Protein AF-A0A1I7S644-F1 (afdb_monomer_lite)

Radius of gyration: 24.99 Å; chains: 1; bounding box: 52×70×68 Å

Structure (mmCIF, N/CA/C/O backbone):
data_AF-A0A1I7S644-F1
#
_entry.id   AF-A0A1I7S644-F1
#
loop_
_atom_site.group_PDB
_atom_site.id
_atom_site.type_symbol
_atom_site.label_atom_id
_atom_site.label_alt_id
_atom_site.label_comp_id
_atom_site.label_asym_id
_atom_site.label_entity_id
_atom_site.label_seq_id
_atom_site.pdbx_PDB_ins_code
_atom_site.Cartn_x
_atom_site.Cartn_y
_atom_site.Cartn_z
_atom_site.occupancy
_atom_site.B_iso_or_equiv
_atom_site.auth_seq_id
_atom_site.auth_comp_id
_atom_site.auth_asym_id
_atom_site.auth_atom_id
_atom_site.pdbx_PDB_model_num
ATOM 1 N N . MET A 1 1 ? -1.290 -6.636 -6.165 1.00 62.09 1 MET A N 1
ATOM 2 C CA . MET A 1 1 ? -1.291 -7.264 -4.823 1.00 62.09 1 MET A CA 1
ATOM 3 C C . MET A 1 1 ? -1.245 -6.234 -3.697 1.00 62.09 1 MET A C 1
ATOM 5 O O . MET A 1 1 ? -2.191 -6.203 -2.926 1.00 62.09 1 MET A O 1
ATOM 9 N N . TYR A 1 2 ? -0.214 -5.380 -3.622 1.00 69.00 2 TYR A N 1
ATOM 10 C CA . TYR A 1 2 ? -0.096 -4.308 -2.614 1.00 69.00 2 TYR A CA 1
ATOM 11 C C . TYR A 1 2 ? -1.399 -3.506 -2.420 1.00 69.00 2 TYR A C 1
ATOM 13 O O . TYR A 1 2 ? -1.909 -3.393 -1.312 1.00 69.00 2 TYR A O 1
ATOM 21 N N . VAL A 1 3 ? -2.005 -3.088 -3.531 1.00 71.12 3 VAL A N 1
ATOM 22 C CA . VAL A 1 3 ? -3.305 -2.401 -3.598 1.00 71.12 3 VAL A CA 1
ATOM 23 C C . VAL A 1 3 ? -4.410 -3.094 -2.802 1.00 71.12 3 VAL A C 1
ATOM 25 O O . VAL A 1 3 ? -5.080 -2.464 -1.991 1.00 71.12 3 VAL A O 1
ATOM 28 N N . LEU A 1 4 ? -4.626 -4.389 -3.049 1.00 73.06 4 LEU A N 1
ATOM 29 C CA . LEU A 1 4 ? -5.717 -5.145 -2.430 1.00 73.06 4 LEU A CA 1
ATOM 30 C C . LEU A 1 4 ? -5.492 -5.284 -0.926 1.00 73.06 4 LEU A C 1
ATOM 32 O O . LEU A 1 4 ? -6.437 -5.156 -0.152 1.00 73.06 4 LEU A O 1
ATOM 36 N N . LEU A 1 5 ? -4.238 -5.491 -0.516 1.00 75.81 5 LEU A N 1
ATOM 37 C CA . LEU A 1 5 ? -3.866 -5.558 0.894 1.00 75.81 5 LEU A CA 1
ATOM 38 C C . LEU A 1 5 ? -4.083 -4.215 1.594 1.00 75.81 5 LEU A C 1
ATOM 40 O O . LEU A 1 5 ? -4.632 -4.195 2.694 1.00 75.81 5 LEU A O 1
ATOM 44 N N . MET A 1 6 ? -3.720 -3.102 0.952 1.00 74.81 6 MET A N 1
ATOM 45 C CA . MET A 1 6 ? -3.942 -1.766 1.506 1.00 74.81 6 MET A CA 1
ATOM 46 C C . MET A 1 6 ? -5.426 -1.425 1.602 1.00 74.81 6 MET A C 1
ATOM 48 O O . MET A 1 6 ? -5.872 -0.999 2.663 1.00 74.81 6 MET A O 1
ATOM 52 N N . LEU A 1 7 ? -6.223 -1.708 0.568 1.00 80.88 7 LEU A N 1
ATOM 53 C CA . LEU A 1 7 ? -7.680 -1.536 0.618 1.00 80.88 7 LEU A CA 1
ATOM 54 C C . LEU A 1 7 ? -8.311 -2.353 1.747 1.00 80.88 7 LEU A C 1
ATOM 56 O O . LEU A 1 7 ? -9.059 -1.807 2.558 1.00 80.88 7 LEU A O 1
ATOM 60 N N . CYS A 1 8 ? -7.974 -3.642 1.847 1.00 83.31 8 CYS A N 1
ATOM 61 C CA . CYS A 1 8 ? -8.468 -4.493 2.927 1.00 83.31 8 CYS A CA 1
ATOM 62 C C . CYS A 1 8 ? -8.045 -3.952 4.297 1.00 83.31 8 CYS A C 1
ATOM 64 O O . CYS A 1 8 ? -8.838 -3.953 5.232 1.00 83.31 8 CYS A O 1
ATOM 66 N N . ARG A 1 9 ? -6.821 -3.438 4.427 1.00 79.44 9 ARG A N 1
ATOM 67 C CA . ARG A 1 9 ? -6.3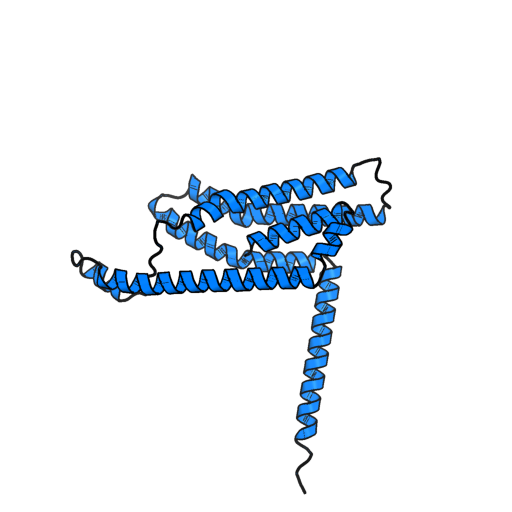21 -2.855 5.674 1.00 79.44 9 ARG A CA 1
ATOM 68 C C . ARG A 1 9 ? -7.061 -1.570 6.052 1.00 79.44 9 ARG A C 1
ATOM 70 O O . ARG A 1 9 ? -7.470 -1.444 7.206 1.00 79.44 9 ARG A O 1
ATOM 77 N N . PHE A 1 10 ? -7.264 -0.646 5.111 1.00 81.44 10 PHE A N 1
ATOM 78 C CA . PHE A 1 10 ? -8.026 0.587 5.335 1.00 81.44 10 PHE A CA 1
ATOM 79 C C . PHE A 1 10 ? -9.468 0.274 5.748 1.00 81.44 10 PHE A C 1
ATOM 81 O O . PHE A 1 10 ? -9.935 0.783 6.768 1.00 81.44 10 PHE A O 1
ATOM 88 N N . LEU A 1 11 ? -10.134 -0.636 5.029 1.00 85.44 11 LEU A N 1
ATOM 89 C CA . LEU A 1 11 ? -11.498 -1.077 5.335 1.00 85.44 11 LEU A CA 1
ATOM 90 C C . LEU A 1 11 ? -11.591 -1.777 6.691 1.00 85.44 11 LEU A C 1
ATOM 92 O O . LEU A 1 11 ? -12.468 -1.457 7.491 1.00 85.44 11 LEU A O 1
ATOM 96 N N . PHE A 1 12 ? -10.662 -2.685 6.986 1.00 83.56 12 PHE A N 1
ATOM 97 C CA . PHE A 1 12 ? -10.619 -3.388 8.263 1.00 83.56 12 PHE A CA 1
ATOM 98 C C . PHE A 1 12 ? -10.504 -2.412 9.435 1.00 83.56 12 PHE A C 1
ATOM 100 O O . PHE A 1 12 ? -11.265 -2.487 10.401 1.00 83.56 12 PHE A O 1
ATOM 107 N N . ARG A 1 13 ? -9.588 -1.446 9.329 1.00 76.75 13 ARG A N 1
ATOM 108 C CA . ARG A 1 13 ? -9.403 -0.418 10.356 1.00 76.75 13 ARG A CA 1
ATOM 109 C C . ARG A 1 13 ? -10.577 0.533 10.457 1.00 76.75 13 ARG A C 1
ATOM 111 O O . ARG A 1 13 ? -10.904 0.950 11.562 1.00 76.75 13 ARG A O 1
ATOM 118 N N . TYR A 1 14 ? -11.219 0.855 9.341 1.00 83.25 14 TYR A N 1
ATOM 119 C CA . TYR A 1 14 ? -12.459 1.613 9.343 1.00 83.25 14 TYR A CA 1
ATOM 120 C C . TYR A 1 14 ? -13.563 0.878 10.110 1.00 83.25 14 TYR A C 1
ATOM 122 O O . TYR A 1 14 ? -14.183 1.456 11.004 1.00 83.25 14 TYR A O 1
ATOM 130 N N . PHE A 1 15 ? -13.778 -0.409 9.828 1.00 84.25 15 PHE A N 1
ATOM 131 C CA . PHE A 1 15 ? -14.777 -1.210 10.536 1.00 84.25 15 PHE A CA 1
ATOM 132 C C . PHE A 1 15 ? -14.452 -1.339 12.023 1.00 84.25 15 PHE A C 1
ATOM 134 O O . PHE A 1 15 ? -15.342 -1.182 12.860 1.00 84.25 15 PHE A O 1
ATOM 141 N N . GLN A 1 16 ? -13.175 -1.533 12.358 1.00 79.62 16 GLN A N 1
ATOM 142 C CA . GLN A 1 16 ? -12.713 -1.557 13.740 1.00 79.62 16 GLN A CA 1
ATOM 143 C C . GLN A 1 16 ? -12.903 -0.198 14.435 1.00 79.62 16 GLN A C 1
ATOM 145 O O . GLN A 1 16 ? -13.345 -0.160 15.578 1.00 79.62 16 GLN A O 1
ATOM 150 N N . GLY A 1 17 ? -12.594 0.909 13.755 1.00 74.69 17 GLY A N 1
ATOM 151 C CA . GLY A 1 17 ? -12.671 2.278 14.274 1.00 74.69 17 GLY A CA 1
ATOM 152 C C . GLY A 1 17 ? -14.092 2.825 14.426 1.00 74.69 17 GLY A C 1
ATOM 153 O O . GLY A 1 17 ? -14.318 3.713 15.240 1.00 74.69 17 GLY A O 1
ATOM 154 N N . THR A 1 18 ? -15.052 2.274 13.680 1.00 77.50 18 THR A N 1
ATOM 155 C CA . THR A 1 18 ? -16.474 2.669 13.709 1.00 77.50 18 THR A CA 1
ATOM 156 C C . THR A 1 18 ? -17.375 1.664 14.426 1.00 77.50 18 THR A C 1
ATOM 158 O O . THR A 1 18 ? -18.592 1.704 14.265 1.00 77.50 18 THR A O 1
ATOM 161 N N . ALA A 1 19 ? -16.789 0.748 15.208 1.00 75.62 19 ALA A N 1
ATOM 162 C CA . ALA A 1 19 ? -17.501 -0.297 15.950 1.00 75.62 19 ALA A CA 1
ATOM 163 C C . ALA A 1 19 ? -18.442 -1.167 15.083 1.00 75.62 19 ALA A C 1
ATOM 165 O O . ALA A 1 19 ? -19.435 -1.710 15.566 1.00 75.62 19 ALA A O 1
ATOM 166 N N . LYS A 1 20 ? -18.135 -1.339 13.791 1.00 81.94 20 LYS A N 1
ATOM 167 C CA . LYS A 1 20 ? -18.904 -2.207 12.890 1.00 81.94 20 LYS A CA 1
ATOM 168 C C . LYS A 1 20 ? -18.458 -3.659 13.065 1.00 81.94 20 LYS A C 1
ATOM 170 O O . LYS A 1 20 ? -17.653 -4.178 12.293 1.00 81.94 20 LYS A O 1
ATOM 175 N N . GLU A 1 21 ? -19.000 -4.323 14.082 1.00 80.50 21 GLU A N 1
ATOM 176 C CA . GLU A 1 21 ? -18.562 -5.663 14.499 1.00 80.50 21 GLU A CA 1
ATOM 177 C C . GLU A 1 21 ? -18.753 -6.743 13.428 1.00 80.50 21 GLU A C 1
ATOM 179 O O . GLU A 1 21 ? -17.843 -7.532 13.186 1.00 80.50 21 GLU A O 1
ATOM 184 N N . ARG A 1 22 ? -19.909 -6.772 12.747 1.00 84.75 22 ARG A N 1
ATOM 185 C CA . ARG A 1 22 ? -20.204 -7.778 11.708 1.00 84.75 22 ARG A CA 1
ATOM 186 C C . ARG A 1 22 ? -19.153 -7.800 10.584 1.00 84.75 22 ARG A C 1
ATOM 188 O O . ARG A 1 22 ? -18.557 -8.856 10.377 1.00 84.75 22 ARG A O 1
ATOM 195 N N . PRO A 1 23 ? -18.873 -6.688 9.875 1.00 84.38 23 PRO A N 1
ATOM 196 C CA . PRO A 1 23 ? -17.865 -6.693 8.816 1.00 84.38 23 PRO A CA 1
ATOM 197 C C . PRO A 1 23 ? -16.438 -6.875 9.352 1.00 84.38 23 PRO A C 1
ATOM 199 O 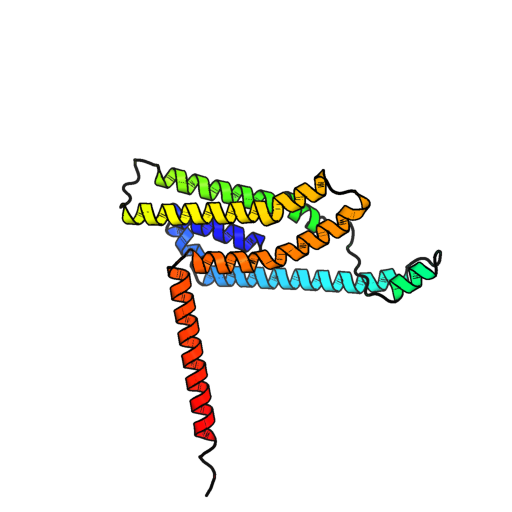O . PRO A 1 23 ? -15.645 -7.564 8.714 1.00 84.38 23 PRO A O 1
ATOM 202 N N . ALA A 1 24 ? -16.115 -6.355 10.542 1.00 83.44 24 ALA A N 1
ATOM 203 C CA . ALA A 1 24 ? -14.812 -6.599 11.166 1.00 83.44 24 ALA A CA 1
ATOM 204 C C . ALA A 1 24 ? -14.589 -8.094 11.472 1.00 83.44 24 ALA A C 1
ATOM 206 O O . ALA A 1 24 ? -13.491 -8.615 11.262 1.00 83.44 24 ALA A O 1
ATOM 207 N N . LYS A 1 25 ? -15.635 -8.804 11.915 1.00 85.31 25 LYS A N 1
ATOM 208 C CA . LYS A 1 25 ? -15.590 -10.246 12.185 1.00 85.31 25 LYS A CA 1
ATOM 209 C C . LYS A 1 25 ? -15.415 -11.054 10.902 1.00 85.31 25 LYS A C 1
ATOM 211 O O . LYS A 1 25 ? -14.596 -11.962 10.886 1.00 85.31 25 LYS A O 1
ATOM 216 N N . ILE A 1 26 ? -16.114 -10.681 9.826 1.00 87.50 26 ILE A N 1
ATOM 217 C CA . ILE A 1 26 ? -15.966 -11.318 8.506 1.00 87.50 26 ILE A CA 1
ATOM 218 C C . ILE A 1 26 ? -14.525 -11.185 8.003 1.00 87.50 26 ILE A C 1
ATOM 220 O O . ILE A 1 26 ? -13.923 -12.174 7.603 1.00 87.50 26 ILE A O 1
ATOM 224 N N . MET A 1 27 ? -13.944 -9.985 8.073 1.00 85.56 27 MET A N 1
ATOM 225 C CA . MET A 1 27 ? -12.561 -9.757 7.635 1.00 85.56 27 MET A CA 1
ATOM 226 C C . MET A 1 27 ? -11.507 -10.390 8.556 1.00 85.56 27 MET A C 1
ATOM 228 O O . MET A 1 27 ? -10.360 -10.544 8.150 1.00 85.56 27 MET A O 1
ATOM 232 N N . SER A 1 28 ? -11.881 -10.754 9.785 1.00 83.38 28 SER A N 1
ATOM 233 C CA . SER A 1 28 ? -11.020 -11.492 10.721 1.00 83.38 28 SER A CA 1
ATOM 234 C C . SER A 1 28 ? -11.163 -13.013 10.597 1.00 83.38 28 SER A C 1
ATOM 236 O O . SER A 1 28 ? -10.452 -13.745 11.282 1.00 83.38 28 SER A O 1
ATOM 238 N N . ASP A 1 29 ? -12.094 -13.508 9.777 1.00 89.44 29 ASP A N 1
ATOM 239 C CA . ASP A 1 29 ? -12.373 -14.937 9.654 1.00 89.44 29 ASP A CA 1
ATOM 240 C C . ASP A 1 29 ? -11.261 -15.652 8.870 1.00 89.44 29 ASP A C 1
ATOM 242 O O . ASP A 1 29 ? -10.757 -15.153 7.860 1.00 89.44 29 ASP A O 1
ATOM 246 N N . LYS A 1 30 ? -10.911 -16.874 9.287 1.00 85.06 30 LYS A N 1
ATOM 247 C CA . LYS A 1 30 ? -9.946 -17.731 8.583 1.00 85.06 30 LYS A CA 1
ATOM 248 C C . LYS A 1 30 ? -10.316 -17.905 7.104 1.00 85.06 30 LYS A C 1
ATOM 250 O O . LYS A 1 30 ? -9.429 -17.901 6.254 1.00 85.06 30 LYS A O 1
ATOM 255 N N . LYS A 1 31 ? -11.610 -18.009 6.778 1.00 89.19 31 LYS A N 1
ATOM 256 C CA . LYS A 1 31 ? -12.110 -18.125 5.396 1.00 89.19 31 LYS A CA 1
ATOM 257 C C . LYS A 1 31 ? -11.762 -16.899 4.553 1.00 89.19 31 LYS A C 1
ATOM 259 O O . LYS A 1 31 ? -11.423 -17.049 3.383 1.00 89.19 31 LYS A O 1
ATOM 264 N N . PHE A 1 32 ? -11.799 -15.705 5.144 1.00 87.06 32 PHE A N 1
ATOM 265 C CA . PHE A 1 32 ? -11.416 -14.473 4.458 1.00 87.06 32 PHE A CA 1
ATOM 266 C C . PHE A 1 32 ? -9.919 -14.462 4.128 1.00 87.06 32 PHE A C 1
ATOM 268 O O . PHE A 1 32 ? -9.542 -14.136 3.004 1.00 87.06 32 PHE A O 1
ATOM 275 N N . PHE A 1 33 ? -9.068 -14.912 5.057 1.00 84.75 33 PHE A N 1
ATOM 276 C CA . PHE A 1 33 ? -7.632 -15.061 4.797 1.00 84.75 33 PHE A CA 1
ATOM 277 C C . PHE A 1 33 ? -7.329 -16.107 3.719 1.00 84.75 33 PHE A C 1
ATOM 279 O O . PHE A 1 33 ? -6.470 -15.870 2.873 1.00 84.75 33 PHE A O 1
ATOM 286 N N . VAL A 1 34 ? -8.057 -17.230 3.699 1.00 86.75 34 VAL A N 1
ATOM 287 C CA . VAL A 1 34 ? -7.936 -18.235 2.628 1.00 86.75 34 VAL A CA 1
ATOM 288 C C . VAL A 1 34 ? -8.341 -17.641 1.277 1.00 86.75 34 VAL A C 1
ATOM 290 O O . VAL A 1 34 ? -7.610 -17.801 0.304 1.00 86.75 34 VAL A O 1
ATOM 293 N N . ALA A 1 35 ? -9.449 -16.898 1.210 1.00 86.50 35 ALA A N 1
ATOM 294 C CA . ALA A 1 35 ? -9.862 -16.220 -0.019 1.00 86.50 35 ALA A CA 1
ATOM 295 C C . ALA A 1 35 ? -8.801 -15.213 -0.503 1.00 86.50 35 ALA A C 1
ATOM 297 O O . ALA A 1 35 ? -8.445 -15.203 -1.681 1.00 86.50 35 ALA A O 1
ATOM 298 N N . LEU A 1 36 ? -8.229 -14.423 0.411 1.00 84.12 36 LEU A N 1
ATOM 299 C CA . LEU A 1 36 ? -7.106 -13.524 0.127 1.00 84.12 3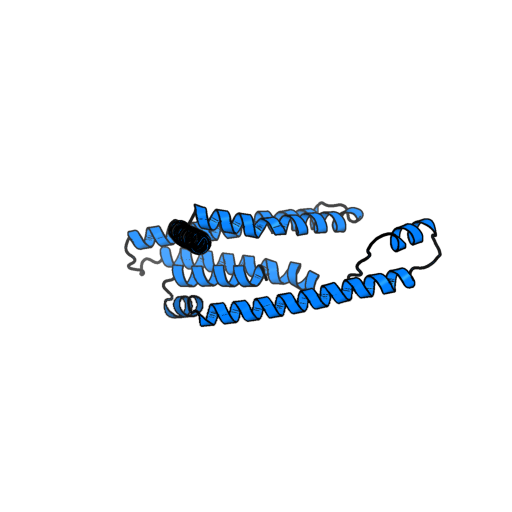6 LEU A CA 1
ATOM 300 C C . LEU A 1 36 ? -5.880 -14.272 -0.411 1.00 84.12 36 LEU A C 1
ATOM 302 O O . LEU A 1 36 ? -5.255 -13.805 -1.363 1.00 84.12 36 LEU A O 1
ATOM 306 N N . ALA A 1 37 ? -5.554 -15.432 0.162 1.00 83.94 37 ALA A N 1
ATOM 307 C CA . ALA A 1 37 ? -4.449 -16.270 -0.293 1.00 83.94 37 ALA A CA 1
ATOM 308 C C . ALA A 1 37 ? -4.695 -16.829 -1.704 1.00 83.94 37 ALA A C 1
ATOM 310 O O . ALA A 1 37 ? -3.793 -16.792 -2.538 1.00 83.94 37 ALA A O 1
ATOM 311 N N . VAL A 1 38 ? -5.917 -17.272 -2.014 1.00 87.00 38 VAL A N 1
ATOM 312 C CA . VAL A 1 38 ? -6.288 -17.736 -3.363 1.00 87.00 38 VAL A CA 1
ATOM 313 C C . VAL A 1 38 ? -6.171 -16.604 -4.384 1.00 87.00 38 VAL A C 1
ATOM 315 O O . VAL A 1 38 ? -5.586 -16.794 -5.454 1.00 87.00 38 VAL A O 1
ATOM 318 N N . VAL A 1 39 ? -6.659 -15.405 -4.051 1.00 85.31 39 VAL A N 1
ATOM 319 C CA . VAL A 1 39 ? -6.506 -14.215 -4.905 1.00 85.31 39 VAL A CA 1
ATOM 320 C C . VAL A 1 39 ? -5.028 -13.876 -5.103 1.00 85.31 39 VAL A C 1
ATOM 322 O O . VAL A 1 39 ? -4.615 -13.559 -6.221 1.00 85.31 39 VAL A O 1
ATOM 325 N N . PHE A 1 40 ? -4.216 -13.975 -4.048 1.00 81.56 40 PHE A N 1
ATOM 326 C CA . PHE A 1 40 ? -2.773 -13.765 -4.127 1.00 81.56 40 PHE A CA 1
ATOM 327 C C . PHE A 1 40 ? -2.104 -14.757 -5.083 1.00 81.56 40 PHE A C 1
ATOM 329 O O . PHE A 1 40 ? -1.430 -14.316 -6.012 1.00 81.56 40 PHE A O 1
ATOM 336 N N . ILE A 1 41 ? -2.338 -16.061 -4.910 1.00 85.81 41 ILE A N 1
ATOM 337 C CA . ILE A 1 41 ? -1.762 -17.111 -5.762 1.00 85.81 41 ILE A CA 1
ATOM 338 C C . ILE A 1 41 ? -2.200 -16.920 -7.216 1.00 85.81 41 ILE A C 1
ATOM 340 O O . ILE A 1 41 ? -1.364 -16.953 -8.113 1.00 85.81 41 ILE A O 1
ATOM 344 N N . SER A 1 42 ? -3.481 -16.631 -7.453 1.00 84.12 42 SER A N 1
ATOM 345 C CA . SER A 1 42 ? -4.014 -16.395 -8.803 1.00 84.12 42 SER A CA 1
ATOM 346 C C . SER A 1 42 ? -3.356 -15.183 -9.467 1.00 84.12 42 SER A C 1
ATOM 348 O O . SER A 1 42 ? -2.948 -15.234 -10.625 1.00 84.12 42 SER A O 1
ATOM 350 N N . THR A 1 43 ? -3.188 -14.093 -8.712 1.00 78.75 43 THR A N 1
ATOM 351 C CA . THR A 1 43 ? -2.514 -12.883 -9.200 1.00 78.75 43 THR A CA 1
ATOM 352 C C . THR A 1 43 ? -1.032 -13.147 -9.464 1.00 78.75 43 THR A C 1
ATOM 354 O O . THR A 1 43 ? -0.492 -12.661 -10.456 1.00 78.75 43 THR A O 1
ATOM 357 N N . ALA A 1 44 ? -0.359 -13.903 -8.595 1.00 77.38 44 ALA A N 1
ATOM 358 C CA . ALA A 1 44 ? 1.044 -14.269 -8.757 1.00 77.38 44 ALA A CA 1
ATOM 359 C C . ALA A 1 44 ? 1.245 -15.153 -9.995 1.00 77.38 44 ALA A C 1
ATOM 361 O O . ALA A 1 44 ? 2.114 -14.854 -10.808 1.00 77.38 44 ALA A O 1
ATOM 362 N N . ALA A 1 45 ? 0.392 -16.161 -10.192 1.00 82.12 45 ALA A N 1
ATOM 363 C CA . ALA A 1 45 ? 0.404 -17.022 -11.370 1.00 82.12 45 ALA A CA 1
ATOM 364 C C . ALA A 1 45 ? 0.166 -16.223 -12.661 1.00 82.12 45 ALA A C 1
ATOM 366 O O . ALA A 1 45 ? 0.911 -16.377 -13.625 1.00 82.12 45 ALA A O 1
ATOM 367 N N . PHE A 1 46 ? -0.807 -15.305 -12.663 1.00 81.19 46 PHE A N 1
ATOM 368 C CA . PHE A 1 46 ? -1.062 -14.429 -13.809 1.00 81.19 46 PHE A CA 1
ATOM 369 C C . PHE A 1 46 ? 0.139 -13.527 -14.133 1.00 81.19 46 PHE A C 1
ATOM 371 O O . PHE A 1 46 ? 0.522 -13.394 -15.294 1.00 81.19 46 PHE A O 1
ATOM 378 N N . ASN A 1 47 ? 0.775 -12.930 -13.117 1.00 73.31 47 ASN A N 1
ATOM 379 C CA . ASN A 1 47 ? 1.970 -12.106 -13.326 1.00 73.31 47 ASN A CA 1
ATOM 380 C C . ASN A 1 47 ? 3.170 -12.940 -13.786 1.00 73.31 47 ASN A C 1
ATOM 382 O O . ASN A 1 47 ? 3.894 -12.498 -14.671 1.00 73.31 47 ASN A O 1
ATOM 386 N N . ALA A 1 48 ? 3.362 -14.142 -13.239 1.00 78.06 48 ALA A N 1
ATOM 387 C CA . ALA A 1 48 ? 4.407 -15.060 -13.680 1.00 78.06 48 ALA A CA 1
ATOM 388 C C . ALA A 1 48 ? 4.208 -15.449 -15.150 1.00 78.06 48 ALA A C 1
ATOM 390 O O . ALA A 1 48 ? 5.145 -15.360 -15.936 1.00 78.06 48 ALA A O 1
ATOM 391 N N . TYR A 1 49 ? 2.977 -15.774 -15.551 1.00 81.06 49 TYR A N 1
ATOM 392 C CA . TYR A 1 49 ? 2.641 -16.056 -16.945 1.00 81.06 49 TYR A CA 1
ATOM 393 C C . TYR A 1 49 ? 2.959 -14.871 -17.871 1.00 81.06 49 TYR A C 1
ATOM 395 O O . TYR A 1 49 ? 3.608 -15.041 -18.901 1.00 81.06 49 TYR A O 1
ATOM 403 N N . ARG A 1 50 ? 2.569 -13.649 -17.483 1.00 72.12 50 ARG A N 1
ATOM 404 C CA . ARG A 1 50 ? 2.851 -12.425 -18.258 1.00 72.12 50 ARG A CA 1
ATOM 405 C C . ARG A 1 50 ? 4.349 -12.119 -18.332 1.00 72.12 50 ARG A C 1
ATOM 407 O O . ARG A 1 50 ? 4.837 -11.718 -19.383 1.00 72.12 50 ARG A O 1
ATOM 414 N N . TYR A 1 51 ? 5.083 -12.350 -17.246 1.00 69.75 51 TYR A N 1
ATOM 415 C CA . TYR A 1 51 ? 6.536 -12.199 -17.204 1.00 69.75 51 TYR A CA 1
ATOM 416 C C . TYR A 1 51 ? 7.230 -13.190 -18.142 1.00 69.75 51 TYR A C 1
ATOM 418 O O . TYR A 1 51 ? 8.084 -12.799 -18.934 1.00 69.75 51 TYR A O 1
ATOM 426 N N . VAL A 1 52 ? 6.804 -14.455 -18.113 1.00 77.19 52 VAL A N 1
ATOM 427 C CA . VAL A 1 52 ? 7.292 -15.499 -19.020 1.00 77.19 52 VAL A CA 1
ATOM 428 C C . VAL A 1 52 ? 7.003 -15.130 -20.479 1.00 77.19 52 VAL A C 1
ATOM 430 O O . VAL A 1 52 ? 7.910 -15.191 -21.306 1.00 77.19 52 VAL A O 1
ATOM 433 N N . GLN A 1 53 ? 5.792 -14.660 -20.799 1.00 71.94 53 GLN A N 1
ATOM 434 C CA . GLN A 1 53 ? 5.471 -14.169 -22.145 1.00 71.94 53 GLN A CA 1
ATOM 435 C C . GLN A 1 53 ? 6.351 -12.987 -22.578 1.00 71.94 53 GLN A C 1
ATOM 437 O O . GLN A 1 53 ? 6.783 -12.949 -23.725 1.00 71.94 53 GLN A O 1
ATOM 442 N N . SER A 1 54 ? 6.650 -12.042 -21.681 1.00 67.06 54 SER A N 1
ATOM 443 C CA . SER A 1 54 ? 7.520 -10.894 -21.988 1.00 67.06 54 SER A CA 1
ATOM 444 C C . SER A 1 54 ? 8.974 -11.310 -22.251 1.00 67.06 54 SER A C 1
ATOM 446 O O . SER A 1 54 ? 9.645 -10.717 -23.099 1.00 67.06 54 SER A O 1
ATOM 448 N N . PHE A 1 55 ? 9.448 -12.362 -21.576 1.00 70.12 55 PHE A N 1
ATOM 449 C CA . PHE A 1 55 ? 10.758 -12.968 -21.830 1.00 70.12 55 PHE A CA 1
ATOM 450 C C . PHE A 1 55 ? 10.824 -13.679 -23.184 1.00 70.12 55 PHE A C 1
ATOM 452 O O . PHE A 1 55 ? 11.778 -13.477 -23.933 1.00 70.12 55 PHE A O 1
ATOM 459 N N . TYR A 1 56 ? 9.812 -14.485 -23.519 1.00 72.38 56 TYR A N 1
ATOM 460 C CA . TYR A 1 56 ? 9.765 -15.163 -24.818 1.00 72.38 56 TYR A CA 1
ATOM 461 C C . TYR A 1 56 ? 9.587 -14.170 -25.974 1.00 72.38 56 TYR A C 1
ATOM 463 O O . TYR A 1 56 ? 10.342 -14.231 -26.940 1.00 72.38 56 TYR A O 1
ATOM 471 N N . GLY A 1 57 ? 8.712 -13.170 -25.824 1.00 67.56 57 GLY A N 1
ATOM 472 C CA . GLY A 1 57 ? 8.569 -12.088 -26.805 1.00 67.56 57 GLY A CA 1
ATOM 473 C C . GLY A 1 57 ? 9.834 -11.232 -26.962 1.00 67.56 57 GLY A C 1
ATOM 474 O O . GLY A 1 57 ? 10.082 -10.680 -28.030 1.00 67.56 57 GLY A O 1
ATOM 475 N N . GLY A 1 58 ? 10.672 -11.163 -25.924 1.00 67.38 58 GLY A N 1
ATOM 476 C CA . GLY A 1 58 ? 11.995 -10.547 -25.970 1.00 67.38 58 GLY A CA 1
ATOM 477 C C . GLY A 1 58 ? 12.970 -11.242 -26.916 1.00 67.38 58 GLY A C 1
ATOM 478 O O . GLY A 1 58 ? 13.627 -10.572 -27.712 1.00 67.38 58 GLY A O 1
ATOM 479 N N . LYS A 1 59 ? 13.014 -12.579 -26.882 1.00 71.31 59 LYS A N 1
ATOM 480 C CA . LYS A 1 59 ? 13.812 -13.377 -27.827 1.00 71.31 59 LYS A CA 1
ATOM 481 C C . LYS A 1 59 ? 13.315 -13.227 -29.261 1.00 71.31 59 LYS A C 1
ATOM 483 O O . LYS A 1 59 ? 14.125 -13.044 -30.165 1.00 71.31 59 LYS A O 1
ATOM 488 N N . ASP A 1 60 ? 12.002 -13.249 -29.462 1.00 73.94 60 ASP A N 1
ATOM 489 C CA . ASP A 1 60 ? 11.422 -13.082 -30.798 1.00 73.94 60 ASP A CA 1
ATOM 490 C C . ASP A 1 60 ? 11.743 -11.697 -31.382 1.00 73.94 60 ASP A C 1
ATOM 492 O O . ASP A 1 60 ? 12.084 -11.575 -32.557 1.00 73.94 60 ASP A O 1
ATOM 496 N N . TYR A 1 61 ? 11.734 -10.655 -30.547 1.00 72.25 61 TYR A N 1
ATOM 497 C CA . TYR A 1 61 ? 12.135 -9.305 -30.945 1.00 72.25 61 TYR A CA 1
ATOM 498 C C . TYR A 1 61 ? 13.628 -9.184 -31.258 1.00 72.25 61 TYR A C 1
ATOM 500 O O . TYR A 1 61 ? 13.993 -8.494 -32.207 1.00 72.25 61 TYR A O 1
ATOM 508 N N . GLN A 1 62 ? 14.499 -9.861 -30.504 1.00 75.81 62 GLN A N 1
ATOM 509 C CA . GLN A 1 62 ? 15.932 -9.906 -30.817 1.00 75.81 62 GLN A CA 1
ATOM 510 C C . GLN A 1 62 ? 16.184 -10.521 -32.194 1.00 75.81 62 GLN A C 1
ATOM 512 O O . GLN A 1 62 ? 16.966 -9.978 -32.970 1.00 75.81 62 GLN A O 1
ATOM 517 N N . LEU A 1 63 ? 15.485 -11.612 -32.519 1.00 76.56 63 LEU A N 1
ATOM 518 C CA . LEU A 1 63 ? 15.607 -12.299 -33.807 1.00 76.56 63 LEU A CA 1
ATOM 519 C C . LEU A 1 63 ? 15.090 -11.461 -34.985 1.00 76.56 63 LEU A C 1
ATOM 521 O O . LEU A 1 63 ? 15.604 -11.592 -36.092 1.00 76.56 63 LEU A O 1
ATOM 525 N N . GLN A 1 64 ? 14.099 -10.598 -34.751 1.00 77.56 64 GLN A N 1
ATOM 526 C CA . GLN A 1 64 ? 13.479 -9.745 -35.772 1.00 77.56 64 GLN A CA 1
ATOM 527 C C . GLN A 1 64 ? 14.074 -8.326 -35.836 1.00 77.56 64 GLN A C 1
ATOM 529 O O . GLN A 1 64 ? 13.603 -7.500 -36.620 1.00 77.56 64 GLN A O 1
ATOM 534 N N . PHE A 1 65 ? 15.083 -8.009 -35.014 1.00 75.06 65 PHE A N 1
ATOM 535 C CA . PHE A 1 65 ? 15.636 -6.658 -34.941 1.00 75.06 65 PHE A CA 1
ATOM 536 C C . PHE A 1 65 ? 16.378 -6.287 -36.243 1.00 75.06 65 PHE A C 1
ATOM 538 O O . PHE A 1 65 ? 17.233 -7.056 -36.683 1.00 75.06 65 PHE A O 1
ATOM 545 N N . PRO A 1 66 ? 16.087 -5.125 -36.861 1.00 71.38 66 PRO A N 1
ATOM 546 C CA . PRO A 1 66 ? 16.611 -4.769 -38.180 1.00 71.38 66 PRO A CA 1
ATOM 547 C C . PRO A 1 66 ? 18.126 -4.510 -38.194 1.00 71.38 66 PRO A C 1
ATOM 549 O O . PRO A 1 66 ? 18.682 -3.887 -37.289 1.00 71.38 66 PRO A O 1
ATOM 552 N N . ASP A 1 67 ? 18.774 -4.897 -39.296 1.00 76.00 67 ASP A N 1
ATOM 553 C CA . ASP A 1 67 ? 20.242 -4.895 -39.464 1.00 76.00 67 ASP A CA 1
ATOM 554 C C . ASP A 1 67 ? 20.841 -3.525 -39.800 1.00 76.00 67 ASP A C 1
ATOM 556 O O . ASP A 1 67 ? 22.038 -3.397 -40.042 1.00 76.00 67 ASP A O 1
ATOM 560 N N . ASN A 1 68 ? 20.026 -2.471 -39.768 1.00 79.44 68 ASN A N 1
ATOM 561 C CA . ASN A 1 68 ? 20.428 -1.127 -40.183 1.00 79.44 68 ASN A CA 1
ATOM 562 C C . ASN A 1 68 ? 21.523 -0.505 -39.296 1.00 79.44 68 ASN A C 1
ATOM 564 O O . ASN A 1 68 ? 22.149 0.472 -39.700 1.00 79.44 68 ASN A O 1
ATOM 568 N N . ASN A 1 69 ? 21.748 -1.028 -38.086 1.00 75.75 69 ASN A N 1
ATOM 569 C CA . ASN A 1 69 ? 22.821 -0.587 -37.199 1.00 75.75 69 ASN A CA 1
ATOM 570 C C . ASN A 1 69 ? 23.436 -1.787 -36.461 1.00 75.75 69 ASN A C 1
ATOM 572 O O . ASN A 1 69 ? 22.899 -2.260 -35.456 1.00 75.75 69 ASN A O 1
ATOM 576 N N . THR A 1 70 ? 24.574 -2.267 -36.963 1.00 77.88 70 THR A N 1
ATOM 577 C CA . THR A 1 70 ? 25.281 -3.460 -36.473 1.00 77.88 70 THR A CA 1
ATOM 578 C C . THR A 1 70 ? 25.702 -3.353 -35.010 1.00 77.88 70 THR A C 1
ATOM 580 O O . THR A 1 70 ? 25.487 -4.300 -34.258 1.00 77.88 70 THR A O 1
ATOM 583 N N . ALA A 1 71 ? 26.195 -2.193 -34.567 1.00 75.50 71 ALA A N 1
ATOM 584 C CA . ALA A 1 71 ? 26.597 -1.983 -33.173 1.00 75.50 71 ALA A CA 1
ATOM 585 C C . ALA A 1 71 ? 25.403 -2.058 -32.203 1.00 75.50 71 ALA A C 1
ATOM 587 O O . ALA A 1 71 ? 25.503 -2.602 -31.103 1.00 75.50 71 ALA A O 1
ATOM 588 N N . LEU A 1 72 ? 24.243 -1.541 -32.619 1.00 70.06 72 LEU A N 1
ATOM 589 C CA . LEU A 1 72 ? 23.019 -1.605 -31.819 1.00 70.06 72 LEU A CA 1
ATOM 590 C C . LEU A 1 72 ? 22.438 -3.027 -31.784 1.00 70.06 72 LEU A C 1
ATOM 592 O O . LEU A 1 72 ? 21.948 -3.462 -30.743 1.00 70.06 72 LEU A O 1
ATOM 596 N N . LYS A 1 73 ? 22.529 -3.763 -32.897 1.00 74.44 73 LYS A N 1
ATOM 597 C CA . LYS A 1 73 ? 22.103 -5.164 -32.978 1.00 74.44 73 LYS A CA 1
ATOM 598 C C . LYS A 1 73 ? 22.951 -6.064 -32.078 1.00 74.44 73 LYS A C 1
ATOM 600 O O . LYS A 1 73 ? 22.386 -6.849 -31.324 1.00 74.44 73 LYS A O 1
ATOM 605 N N . GLU A 1 74 ? 24.276 -5.915 -32.088 1.00 79.75 74 GLU A N 1
ATOM 606 C CA . GLU A 1 74 ? 25.177 -6.645 -31.180 1.00 79.75 74 GLU A CA 1
ATOM 607 C C . GLU A 1 74 ? 24.869 -6.358 -29.707 1.00 79.75 74 GLU A C 1
ATOM 609 O O . GLU A 1 74 ? 24.803 -7.273 -28.881 1.00 79.75 74 GLU A O 1
ATOM 614 N N . PHE A 1 75 ? 24.607 -5.093 -29.371 1.00 75.12 75 PHE A N 1
ATOM 615 C CA . PHE A 1 75 ? 24.214 -4.707 -28.019 1.00 75.12 75 PHE A CA 1
ATOM 616 C C . PHE A 1 75 ? 22.891 -5.366 -27.586 1.00 75.12 75 PHE A C 1
ATOM 618 O O . PHE A 1 75 ? 22.789 -5.899 -26.483 1.00 75.12 75 PHE A O 1
ATOM 625 N N . ILE A 1 76 ? 21.885 -5.377 -28.462 1.00 72.88 76 ILE A N 1
ATOM 626 C CA . ILE A 1 76 ? 20.559 -5.950 -28.187 1.00 72.88 76 ILE A CA 1
ATOM 627 C C . ILE A 1 76 ? 20.593 -7.484 -28.136 1.00 72.88 76 ILE A C 1
ATOM 629 O O . ILE A 1 76 ? 19.914 -8.071 -27.295 1.00 72.88 76 ILE A O 1
ATOM 633 N N . MET A 1 77 ? 21.392 -8.131 -28.989 1.00 75.56 77 MET A N 1
ATOM 634 C CA . MET A 1 77 ? 21.583 -9.590 -29.015 1.00 75.56 77 MET A CA 1
ATOM 635 C C . MET A 1 77 ? 22.366 -10.105 -27.798 1.00 75.56 77 MET A C 1
ATOM 637 O O . MET A 1 77 ? 22.115 -11.213 -27.332 1.00 75.56 77 MET A O 1
ATOM 641 N N . SER A 1 78 ? 23.301 -9.312 -27.263 1.00 78.31 78 SER A N 1
ATOM 642 C CA . SER A 1 78 ? 24.130 -9.691 -26.104 1.00 78.31 78 SER A CA 1
ATOM 643 C C . SER A 1 78 ? 23.443 -9.508 -24.745 1.00 78.31 78 SER A C 1
ATOM 645 O O . SER A 1 78 ? 23.915 -10.048 -23.745 1.00 78.31 78 SER A O 1
ATOM 647 N N . HIS A 1 79 ? 22.329 -8.775 -24.682 1.00 75.19 79 HIS A N 1
ATOM 648 C CA . HIS A 1 79 ? 21.609 -8.489 -23.438 1.00 75.19 79 HIS A CA 1
ATOM 649 C C . HIS A 1 79 ? 20.276 -9.226 -23.380 1.00 75.19 79 HIS A C 1
ATOM 651 O O . HIS A 1 79 ? 19.662 -9.498 -24.396 1.00 75.19 79 HIS A O 1
ATOM 657 N N . THR A 1 80 ? 19.771 -9.532 -22.186 1.00 69.94 80 THR A N 1
ATOM 658 C CA . THR A 1 80 ? 18.408 -10.065 -22.049 1.00 69.94 80 THR A CA 1
ATOM 659 C C . THR A 1 80 ? 17.395 -8.946 -22.275 1.00 69.94 80 THR A C 1
ATOM 661 O O . THR A 1 80 ? 17.260 -8.046 -21.444 1.00 69.94 80 THR A O 1
ATOM 664 N N . VAL A 1 81 ? 16.684 -8.992 -23.399 1.00 63.25 81 VAL A N 1
ATOM 665 C CA . VAL A 1 81 ? 15.644 -8.014 -23.733 1.00 63.25 81 VAL A CA 1
ATOM 666 C C . VAL A 1 81 ? 14.299 -8.564 -23.284 1.00 63.25 81 VAL A C 1
ATOM 668 O O . VAL A 1 81 ? 13.980 -9.720 -23.531 1.00 63.25 81 VAL A O 1
ATOM 671 N N . SER A 1 82 ? 13.508 -7.734 -22.612 1.00 58.19 82 SER A N 1
ATOM 672 C CA . SER A 1 82 ? 12.101 -8.020 -22.327 1.00 58.19 82 SER A CA 1
ATOM 673 C C . SER A 1 82 ? 11.264 -7.036 -23.125 1.00 58.19 82 SER A C 1
ATOM 675 O O . SER A 1 82 ? 11.502 -5.827 -23.077 1.00 58.19 82 SER A O 1
ATOM 677 N N . VAL A 1 83 ? 10.315 -7.552 -23.902 1.00 59.19 83 VAL A N 1
ATOM 678 C CA . VAL A 1 83 ? 9.394 -6.703 -24.659 1.00 59.19 83 VAL A CA 1
ATOM 679 C C . VAL A 1 83 ? 8.152 -6.530 -23.809 1.00 59.19 83 VAL A C 1
ATOM 681 O O . VAL A 1 83 ? 7.418 -7.481 -23.531 1.00 59.19 83 VAL A O 1
ATOM 684 N N . LEU A 1 84 ? 7.943 -5.303 -23.349 1.00 56.38 84 LEU A N 1
ATOM 685 C CA . LEU A 1 84 ? 6.657 -4.869 -22.828 1.00 56.38 84 LEU A CA 1
ATOM 686 C C . LEU A 1 84 ? 5.824 -4.438 -24.028 1.00 56.38 84 LEU A C 1
ATOM 688 O O . LEU A 1 84 ? 6.154 -3.451 -24.688 1.00 56.38 84 LEU A O 1
ATOM 692 N N . ASN A 1 85 ? 4.757 -5.181 -24.326 1.00 54.28 85 ASN A N 1
ATOM 693 C CA . ASN A 1 85 ? 3.794 -4.732 -25.322 1.00 54.28 85 ASN A CA 1
ATOM 694 C C . ASN A 1 85 ? 3.230 -3.384 -24.857 1.00 54.28 85 ASN A C 1
ATOM 696 O O . ASN A 1 85 ? 2.647 -3.265 -23.781 1.00 54.28 85 ASN A O 1
ATOM 700 N N . SER A 1 86 ? 3.394 -2.356 -25.687 1.00 44.38 86 SER A N 1
ATOM 701 C CA . SER A 1 86 ? 2.930 -0.984 -25.442 1.00 44.38 86 SER A CA 1
ATOM 702 C C . SER A 1 86 ? 1.411 -0.873 -25.234 1.00 44.38 86 SER A C 1
ATOM 704 O O . SER A 1 86 ? 0.928 0.168 -24.796 1.00 44.38 86 SER A O 1
ATOM 706 N N . SER A 1 87 ? 0.659 -1.953 -25.480 1.00 45.72 87 SER A N 1
ATOM 707 C CA . SER A 1 87 ? -0.761 -2.103 -25.151 1.00 45.72 87 SER A CA 1
ATOM 708 C C . SER A 1 87 ? -1.029 -2.526 -23.700 1.00 45.72 87 SER A C 1
ATOM 710 O O . SER A 1 87 ? -2.142 -2.970 -23.398 1.00 45.72 87 SER A O 1
ATOM 712 N N . ASP A 1 88 ? -0.053 -2.433 -22.792 1.00 51.69 88 ASP A N 1
ATOM 713 C CA . ASP A 1 88 ? -0.248 -2.697 -21.364 1.00 51.69 88 ASP A CA 1
ATOM 714 C C . ASP A 1 88 ? -1.017 -1.548 -20.687 1.00 51.69 88 ASP A C 1
ATOM 716 O O . ASP A 1 88 ? -0.575 -0.868 -19.760 1.00 51.69 88 ASP A O 1
ATOM 720 N N . SER A 1 89 ? -2.265 -1.410 -21.128 1.00 45.97 89 SER A N 1
ATOM 721 C CA . SER A 1 89 ? -3.389 -0.757 -20.457 1.00 45.97 89 SER A CA 1
ATOM 722 C C . SER A 1 89 ? -3.461 -1.096 -18.964 1.00 45.97 89 SER A C 1
ATOM 724 O O . SER A 1 89 ? -3.926 -0.279 -18.179 1.00 45.97 89 SER A O 1
ATOM 726 N N . TYR A 1 90 ? -2.921 -2.243 -18.545 1.00 47.66 90 TYR A N 1
ATOM 727 C CA . TYR A 1 90 ? -2.759 -2.621 -17.145 1.00 47.66 90 TYR A CA 1
ATOM 728 C C . TYR A 1 90 ? -1.836 -1.675 -16.355 1.00 47.66 90 TYR A C 1
ATOM 730 O O . TYR A 1 90 ? -2.206 -1.263 -15.260 1.00 47.66 90 TYR A O 1
ATOM 738 N N . MET A 1 91 ? -0.671 -1.275 -16.885 1.00 53.16 91 MET A N 1
ATOM 739 C CA . MET A 1 91 ? 0.240 -0.358 -16.175 1.00 53.16 91 MET A CA 1
ATOM 740 C C . MET A 1 91 ? -0.335 1.059 -16.076 1.00 53.16 91 MET A C 1
ATOM 742 O O . MET A 1 91 ? -0.208 1.713 -15.036 1.00 53.16 91 MET A O 1
ATOM 746 N N . LEU A 1 92 ? -1.021 1.506 -17.131 1.00 52.78 92 LEU A N 1
ATOM 747 C CA . LEU A 1 92 ? -1.738 2.780 -17.162 1.00 52.78 92 LEU A CA 1
ATOM 748 C C . LEU A 1 92 ? -2.939 2.766 -16.200 1.00 52.78 92 LEU A C 1
ATOM 750 O O . LEU A 1 92 ? -3.027 3.618 -15.321 1.00 52.78 92 LEU A O 1
ATOM 754 N N . ALA A 1 93 ? -3.820 1.767 -16.265 1.00 53.47 93 ALA A N 1
ATOM 755 C CA . ALA A 1 93 ? -4.975 1.660 -15.368 1.00 53.47 93 ALA A CA 1
ATOM 756 C C . ALA A 1 93 ? -4.561 1.520 -13.892 1.00 53.47 93 ALA A C 1
ATOM 758 O O . ALA A 1 93 ? -5.176 2.113 -13.003 1.00 53.47 93 ALA A O 1
ATOM 759 N N . PHE A 1 94 ? -3.487 0.780 -13.615 1.00 56.78 94 PHE A N 1
ATOM 760 C CA . PHE A 1 94 ? -2.984 0.601 -12.256 1.00 56.78 94 PHE A CA 1
ATOM 761 C C . PHE A 1 94 ? -2.409 1.900 -11.670 1.00 56.78 94 PHE A C 1
ATOM 763 O O . PHE A 1 94 ? -2.685 2.232 -10.517 1.00 56.78 94 PHE A O 1
ATOM 770 N N . SER A 1 95 ? -1.661 2.665 -12.469 1.00 58.34 95 SER A N 1
ATOM 771 C CA . SER A 1 95 ? -1.034 3.914 -12.012 1.00 58.34 95 SER A CA 1
ATOM 772 C C . SER A 1 95 ? -2.031 5.075 -11.918 1.00 58.34 95 SER A C 1
ATOM 774 O O . SER A 1 95 ? -1.967 5.861 -10.977 1.00 58.34 95 SER A O 1
ATOM 776 N N . TYR A 1 96 ? -2.978 5.168 -12.859 1.00 59.97 96 TYR A N 1
ATOM 777 C CA . TYR A 1 96 ? -3.883 6.320 -12.975 1.00 59.97 96 TYR A CA 1
ATOM 778 C C . TYR A 1 96 ? -5.253 6.133 -12.319 1.00 59.97 96 TYR A C 1
ATOM 780 O O . TYR A 1 96 ? -5.926 7.122 -12.048 1.00 59.97 96 TYR A O 1
ATOM 788 N N . LEU A 1 97 ? -5.681 4.897 -12.058 1.00 65.25 97 LEU A N 1
ATOM 789 C CA . LEU A 1 97 ? -7.038 4.616 -11.579 1.00 65.25 97 LEU A CA 1
ATOM 790 C C . LEU A 1 97 ? -7.012 3.925 -10.218 1.00 65.25 97 LEU A C 1
ATOM 792 O O . LEU A 1 97 ? -7.660 4.364 -9.269 1.00 65.25 97 LEU A O 1
ATOM 796 N N . VAL A 1 98 ? -6.199 2.878 -10.098 1.00 69.12 98 VAL A N 1
ATOM 797 C CA . VAL A 1 98 ? -6.155 2.055 -8.888 1.00 69.12 98 VAL A CA 1
ATOM 798 C C . VAL A 1 98 ? -5.472 2.785 -7.731 1.00 69.12 98 VAL A C 1
ATOM 800 O O . VAL A 1 98 ? -6.006 2.796 -6.624 1.00 69.12 98 VAL A O 1
ATOM 803 N N . TYR A 1 99 ? -4.324 3.425 -7.964 1.00 68.88 99 TYR A N 1
ATOM 804 C CA . TYR A 1 99 ? -3.588 4.099 -6.890 1.00 68.88 99 TYR A CA 1
ATOM 805 C C . TYR A 1 99 ? -4.332 5.317 -6.306 1.00 68.88 99 TYR A C 1
ATOM 807 O O . TYR A 1 99 ? -4.480 5.391 -5.083 1.00 68.88 99 TYR A O 1
ATOM 815 N N . PRO A 1 100 ? -4.900 6.230 -7.124 1.00 72.50 100 PRO A N 1
ATOM 816 C CA . PRO A 1 100 ? -5.728 7.319 -6.605 1.00 72.50 100 PRO A CA 1
ATOM 817 C C . PRO A 1 100 ? -6.963 6.815 -5.853 1.00 72.50 100 PRO A C 1
ATOM 819 O O . PRO A 1 100 ? -7.322 7.382 -4.822 1.00 72.50 100 PRO A O 1
ATOM 822 N N . ALA A 1 101 ? -7.580 5.716 -6.305 1.00 78.12 101 ALA A N 1
ATOM 823 C CA . ALA A 1 101 ? -8.715 5.117 -5.610 1.00 78.12 101 ALA A CA 1
ATOM 824 C C . ALA A 1 101 ? -8.353 4.638 -4.193 1.00 78.12 101 ALA A C 1
ATOM 826 O O . ALA A 1 101 ? -9.144 4.841 -3.275 1.00 78.12 101 ALA A O 1
ATOM 827 N N . ILE A 1 102 ? -7.160 4.068 -3.978 1.00 79.62 102 ILE A N 1
ATOM 828 C CA . ILE A 1 102 ? -6.698 3.672 -2.633 1.00 79.62 102 ILE A CA 1
ATOM 829 C C . ILE A 1 102 ? -6.581 4.890 -1.730 1.00 79.62 102 ILE A C 1
ATOM 831 O O . ILE A 1 102 ? -7.096 4.863 -0.616 1.00 79.62 102 ILE A O 1
ATOM 835 N N . VAL A 1 103 ? -5.946 5.961 -2.214 1.00 80.50 103 VAL A N 1
ATOM 836 C CA . VAL A 1 103 ? -5.773 7.190 -1.430 1.00 80.50 103 VAL A CA 1
ATOM 837 C C . VAL A 1 103 ? -7.137 7.780 -1.075 1.00 80.50 103 VAL A C 1
ATOM 839 O O . VAL A 1 103 ? -7.354 8.154 0.073 1.00 80.50 103 VAL A O 1
ATOM 842 N N . LEU A 1 104 ? -8.088 7.803 -2.014 1.00 84.81 104 LEU A N 1
ATOM 843 C CA . LEU A 1 104 ? -9.453 8.278 -1.766 1.00 84.81 104 LEU A CA 1
ATOM 844 C C . LEU A 1 104 ? -10.198 7.414 -0.742 1.00 84.81 104 LEU A C 1
ATOM 846 O O . LEU A 1 104 ? -10.813 7.953 0.180 1.00 84.81 104 LEU A O 1
ATOM 850 N N . VAL A 1 105 ? -10.119 6.086 -0.865 1.00 85.38 105 VAL A N 1
ATOM 851 C CA . VAL A 1 105 ? -10.720 5.152 0.099 1.00 85.38 105 VAL A CA 1
ATOM 852 C C . VAL A 1 105 ? -10.070 5.304 1.475 1.00 85.38 105 VAL A C 1
ATOM 854 O O . VAL A 1 105 ? -10.783 5.337 2.478 1.00 85.38 105 VAL A O 1
ATOM 857 N N . GLY A 1 106 ? -8.747 5.458 1.534 1.00 82.31 106 GLY A N 1
ATOM 858 C CA . GLY A 1 106 ? -7.994 5.736 2.755 1.00 82.31 106 GLY A CA 1
ATOM 859 C C . GLY A 1 106 ? -8.452 7.033 3.421 1.00 82.31 106 GLY A C 1
ATOM 860 O O . GLY A 1 106 ? -8.817 7.011 4.598 1.00 82.31 106 GLY A O 1
ATOM 861 N N . THR A 1 107 ? -8.559 8.131 2.657 1.00 85.62 107 THR A N 1
ATOM 862 C CA . THR A 1 107 ? -9.089 9.415 3.154 1.00 85.62 107 THR A CA 1
ATOM 863 C C . THR A 1 107 ? -10.489 9.233 3.713 1.00 85.62 107 THR A C 1
ATOM 865 O O . THR A 1 107 ? -10.771 9.659 4.831 1.00 85.62 107 THR A O 1
ATOM 868 N N . PHE A 1 108 ? -11.373 8.588 2.948 1.00 88.44 108 PHE A N 1
ATOM 869 C CA . PHE A 1 108 ? -12.755 8.362 3.348 1.00 88.44 108 PHE A CA 1
ATOM 870 C C . PHE A 1 108 ? -12.825 7.583 4.666 1.00 88.44 108 PHE A C 1
ATOM 872 O O . PHE A 1 108 ? -13.509 8.007 5.596 1.00 88.44 108 PHE A O 1
ATOM 879 N N . CYS A 1 109 ? -12.069 6.490 4.781 1.00 85.44 109 CYS A N 1
ATOM 880 C CA . CYS A 1 109 ? -11.983 5.685 5.996 1.00 85.44 109 CYS A CA 1
ATOM 881 C C . CYS A 1 109 ? -11.522 6.523 7.197 1.00 85.44 109 CYS A C 1
ATOM 883 O O . CYS A 1 109 ? -12.167 6.504 8.248 1.00 85.44 109 CYS A O 1
ATOM 885 N N . THR A 1 110 ? -10.448 7.298 7.032 1.00 84.69 110 THR A N 1
ATOM 886 C CA . THR A 1 110 ? -9.882 8.157 8.082 1.00 84.69 110 THR A CA 1
ATOM 887 C C . THR A 1 110 ? -10.876 9.229 8.534 1.00 84.69 110 THR A C 1
ATOM 889 O O . THR A 1 110 ? -11.120 9.381 9.733 1.00 84.69 110 THR A O 1
ATOM 892 N N . VAL A 1 111 ? -11.512 9.927 7.587 1.00 86.69 111 VAL A N 1
ATOM 893 C CA . VAL A 1 111 ? -12.501 10.979 7.868 1.00 86.69 111 VAL A CA 1
ATOM 894 C C . VAL A 1 111 ? -13.720 10.414 8.588 1.00 86.69 111 VAL A C 1
ATOM 896 O O . VAL A 1 111 ? -14.203 11.016 9.546 1.00 86.69 111 VAL A O 1
ATOM 899 N N . GLN A 1 112 ? -14.221 9.253 8.167 1.00 85.12 112 GLN A N 1
ATOM 900 C CA . GLN A 1 112 ? -15.382 8.646 8.812 1.00 85.12 112 GLN A CA 1
ATOM 901 C C . GLN A 1 112 ? -15.070 8.168 10.234 1.00 85.12 112 GLN A C 1
ATOM 903 O O . GLN A 1 112 ? -15.893 8.357 11.128 1.00 85.12 112 GLN A O 1
ATOM 908 N N . CYS A 1 113 ? -13.876 7.618 10.480 1.00 83.62 113 CYS A N 1
ATOM 909 C CA . CYS A 1 113 ? -13.434 7.293 11.838 1.00 83.62 113 CYS A CA 1
ATOM 910 C C . CYS A 1 113 ? -13.338 8.547 12.720 1.00 83.62 113 CYS A C 1
ATOM 912 O O . CYS A 1 113 ? -13.792 8.532 13.865 1.00 83.62 113 CYS A O 1
ATOM 914 N N . TYR A 1 114 ? -12.805 9.647 12.181 1.00 84.94 114 TYR A N 1
ATOM 915 C CA . TYR A 1 114 ? -12.735 10.924 12.891 1.00 84.94 114 TYR A CA 1
ATOM 916 C C . TYR A 1 114 ? -14.130 11.467 13.240 1.00 84.94 114 TYR A C 1
ATOM 918 O O . TYR A 1 114 ? -14.395 11.799 14.397 1.00 84.94 114 TYR A O 1
ATOM 926 N N . ARG A 1 115 ? -15.056 11.482 12.270 1.00 86.19 115 ARG A N 1
ATOM 927 C CA . ARG A 1 115 ? -16.457 11.891 12.483 1.00 86.19 115 ARG A CA 1
ATOM 928 C C . ARG A 1 115 ? -17.152 11.025 13.529 1.00 86.19 115 ARG A C 1
ATOM 930 O O . ARG A 1 115 ? -17.839 11.553 14.395 1.00 86.19 115 ARG A O 1
ATOM 937 N N . PHE A 1 116 ? -16.936 9.711 13.489 1.00 83.50 116 PHE A N 1
ATOM 938 C CA . PHE A 1 116 ? -17.485 8.785 14.477 1.00 83.50 116 PHE A CA 1
ATOM 939 C C . PHE A 1 116 ? -16.971 9.082 15.896 1.00 83.50 116 PHE A C 1
ATOM 941 O O . PHE A 1 116 ? -17.754 9.078 16.843 1.00 83.50 116 PHE A O 1
ATOM 948 N N . GLN A 1 117 ? -15.682 9.395 16.057 1.00 81.38 117 GLN A N 1
ATOM 949 C CA . GLN A 1 117 ? -15.102 9.737 17.362 1.00 81.38 117 GLN A CA 1
ATOM 950 C C . GLN A 1 117 ? -15.610 11.082 17.915 1.00 81.38 117 GLN A C 1
ATOM 952 O O . GLN A 1 117 ? -15.690 11.255 19.134 1.00 81.38 117 GLN A O 1
ATOM 957 N N . HIS A 1 118 ? -15.911 12.034 17.031 1.00 81.94 118 HIS A N 1
ATOM 958 C CA . HIS A 1 118 ? -16.407 13.364 17.389 1.00 81.94 118 HIS A CA 1
ATOM 959 C C . HIS A 1 118 ? -17.934 13.451 17.518 1.00 81.94 118 HIS A C 1
ATOM 961 O O . HIS A 1 118 ? -18.424 14.492 17.950 1.00 81.94 118 HIS A O 1
ATOM 967 N N . ASN A 1 119 ? -18.685 12.392 17.192 1.00 81.31 119 ASN A N 1
ATOM 968 C CA . ASN A 1 119 ? -20.136 12.389 17.360 1.00 81.31 119 ASN A CA 1
ATOM 969 C C . ASN A 1 119 ? -20.501 12.411 18.864 1.00 81.31 119 ASN A C 1
ATOM 971 O O . ASN A 1 119 ? -20.152 11.463 19.575 1.00 81.31 119 ASN A O 1
ATOM 975 N N . PRO A 1 120 ? -21.207 13.447 19.361 1.00 73.12 120 PRO A N 1
ATOM 976 C CA . PRO A 1 120 ? -21.626 13.533 20.762 1.00 73.12 120 PRO A CA 1
ATOM 977 C C . PRO A 1 120 ? -22.624 12.441 21.180 1.00 73.12 120 PRO A C 1
ATOM 979 O O . PRO A 1 120 ? -22.719 12.129 22.365 1.00 73.12 120 PRO A O 1
ATOM 982 N N . GLU A 1 121 ? -23.336 11.824 20.234 1.00 76.50 121 GLU A N 1
ATOM 983 C CA . GLU A 1 121 ? -24.283 10.732 20.504 1.00 76.50 121 GLU A CA 1
ATOM 984 C C . GLU A 1 121 ? -23.577 9.417 20.876 1.00 76.50 121 GLU A C 1
ATOM 986 O O . GLU A 1 121 ? -24.149 8.543 21.533 1.00 76.50 121 GLU A O 1
ATOM 991 N N . ASN A 1 122 ? -22.302 9.275 20.508 1.00 73.50 122 ASN A N 1
ATOM 992 C CA . ASN A 1 122 ? -21.520 8.080 20.779 1.00 73.50 122 ASN A CA 1
ATOM 993 C C . ASN A 1 122 ? -21.001 8.080 22.227 1.00 73.50 122 ASN A C 1
ATOM 995 O O . ASN A 1 122 ? -19.971 8.677 22.546 1.00 73.50 122 ASN A O 1
ATOM 999 N N . ARG A 1 123 ? -21.675 7.333 23.112 1.00 71.62 123 ARG A N 1
ATOM 1000 C CA . ARG A 1 123 ? -21.283 7.127 24.524 1.00 71.62 123 ARG A CA 1
ATOM 1001 C C . ARG A 1 123 ? -20.092 6.169 24.673 1.00 71.62 123 ARG A C 1
ATOM 1003 O O . ARG A 1 123 ? -20.185 5.105 25.282 1.00 71.62 123 ARG A O 1
ATOM 1010 N N . ILE A 1 124 ? -18.958 6.531 24.084 1.00 76.00 124 ILE A N 1
ATOM 1011 C CA . ILE A 1 124 ? -17.737 5.722 24.088 1.00 76.00 124 ILE A CA 1
ATOM 1012 C C . ILE A 1 124 ? -16.894 6.065 25.324 1.00 76.00 124 ILE A C 1
ATOM 1014 O O . ILE A 1 124 ? -16.577 7.226 25.571 1.00 76.00 124 ILE A O 1
ATOM 1018 N N . ASN A 1 125 ? -16.471 5.046 26.080 1.00 79.94 125 ASN A N 1
ATOM 1019 C CA . ASN A 1 125 ? -15.574 5.212 27.230 1.00 79.94 125 ASN A CA 1
ATOM 1020 C C . ASN A 1 125 ? -14.249 5.901 26.817 1.00 79.94 125 ASN A C 1
ATOM 1022 O O . ASN A 1 125 ? -13.699 5.626 25.746 1.00 79.94 125 ASN A O 1
ATOM 1026 N N . GLY A 1 126 ? -13.678 6.745 27.683 1.00 75.75 126 GLY A N 1
ATOM 1027 C CA . GLY A 1 126 ? -12.421 7.465 27.444 1.00 75.75 126 GLY A CA 1
ATOM 1028 C C . GLY A 1 126 ? -11.243 6.561 27.057 1.00 75.75 126 GLY A C 1
ATOM 1029 O O . GLY A 1 126 ? -10.451 6.919 26.182 1.00 75.75 126 GLY A O 1
ATOM 1030 N N . ARG A 1 127 ? 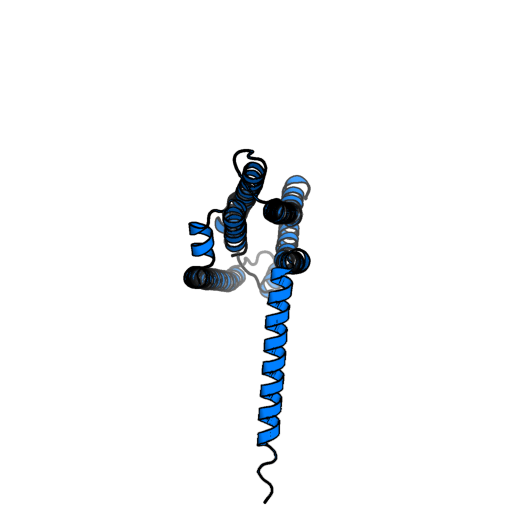-11.170 5.340 27.610 1.00 77.81 127 ARG A N 1
ATOM 1031 C CA . ARG A 1 127 ? -10.173 4.329 27.201 1.00 77.81 127 ARG A CA 1
ATOM 1032 C C . ARG A 1 127 ? -10.312 3.947 25.723 1.00 77.81 127 ARG A C 1
ATOM 1034 O O . ARG A 1 127 ? -9.315 3.863 25.006 1.00 77.81 127 ARG A O 1
ATOM 1041 N N . THR A 1 128 ? -11.541 3.752 25.262 1.00 74.75 128 THR A N 1
ATOM 1042 C CA . THR A 1 128 ? -11.862 3.400 23.875 1.00 74.75 128 THR A CA 1
ATOM 1043 C C . THR A 1 128 ? -11.658 4.597 22.944 1.00 74.75 128 THR A C 1
ATOM 1045 O O . THR A 1 128 ? -11.105 4.437 21.860 1.00 74.75 128 THR A O 1
ATOM 1048 N N . LYS A 1 129 ? -11.971 5.818 23.397 1.00 77.06 129 LYS A N 1
ATOM 1049 C CA . LYS A 1 129 ? -11.682 7.059 22.658 1.00 77.06 129 LYS A CA 1
ATOM 1050 C C . LYS A 1 129 ? -10.180 7.248 22.413 1.00 77.06 129 LYS A C 1
ATOM 1052 O O . LYS A 1 129 ? -9.777 7.597 21.305 1.00 77.06 129 LYS A O 1
ATOM 1057 N N . ARG A 1 130 ? -9.336 6.956 23.413 1.00 79.94 130 ARG A N 1
ATOM 1058 C CA . ARG A 1 130 ? -7.869 6.985 23.262 1.00 79.94 130 ARG A CA 1
ATOM 1059 C C . ARG A 1 130 ? -7.374 5.913 22.292 1.00 79.94 130 ARG A C 1
ATOM 1061 O O . ARG A 1 130 ? -6.498 6.193 21.483 1.00 79.94 130 ARG A O 1
ATOM 1068 N N . MET A 1 131 ? -7.954 4.712 22.342 1.00 78.56 131 MET A N 1
ATOM 1069 C CA . MET A 1 131 ? -7.652 3.652 21.378 1.00 78.56 131 MET A CA 1
ATOM 1070 C C . MET A 1 131 ? -7.987 4.092 19.945 1.00 78.56 131 MET A C 1
ATOM 1072 O O . MET A 1 131 ? -7.131 3.982 19.073 1.00 78.56 131 MET A O 1
ATOM 1076 N N . TYR A 1 132 ? -9.180 4.647 19.705 1.00 77.62 132 TYR A N 1
ATOM 1077 C CA . TYR A 1 132 ? -9.575 5.130 18.378 1.00 77.62 132 TYR A CA 1
ATOM 1078 C C . TYR A 1 132 ? -8.698 6.267 17.865 1.00 77.62 132 TYR A C 1
ATOM 1080 O O . TYR A 1 132 ? -8.297 6.222 16.706 1.00 77.62 132 TYR A O 1
ATOM 1088 N N . SER A 1 133 ? -8.317 7.212 18.728 1.00 81.06 133 SER A N 1
ATOM 1089 C CA . SER A 1 133 ? -7.369 8.273 18.370 1.00 81.06 133 SER A CA 1
ATOM 1090 C C . SER A 1 133 ? -6.050 7.699 17.835 1.00 81.06 133 SER A C 1
ATOM 1092 O O . SER A 1 133 ? -5.599 8.080 16.760 1.00 81.06 133 SER A O 1
ATOM 1094 N N . VAL A 1 134 ? -5.482 6.688 18.507 1.00 81.38 134 VAL A N 1
ATOM 1095 C CA . VAL A 1 134 ? -4.268 6.006 18.026 1.00 81.38 134 VAL A CA 1
ATOM 1096 C C . VAL A 1 134 ? -4.509 5.320 16.675 1.00 81.38 134 VAL A C 1
ATOM 1098 O O . VAL A 1 134 ? -3.675 5.437 15.781 1.00 81.38 134 VAL A O 1
ATOM 1101 N N . LEU A 1 135 ? -5.640 4.631 16.481 1.00 78.44 135 LEU A N 1
ATOM 1102 C CA . LEU A 1 135 ? -5.944 4.000 15.188 1.00 78.44 135 LEU A CA 1
ATOM 1103 C C . LEU A 1 135 ? -6.077 5.022 14.048 1.00 78.44 135 LEU A C 1
ATOM 1105 O O . LEU A 1 135 ? -5.562 4.767 12.961 1.00 78.44 135 LEU A O 1
ATOM 1109 N N . ILE A 1 136 ? -6.735 6.157 14.296 1.00 82.38 136 ILE A N 1
ATOM 1110 C CA . ILE A 1 136 ? -6.926 7.235 13.314 1.00 82.38 136 ILE A CA 1
ATOM 1111 C C . ILE A 1 136 ? -5.588 7.885 12.963 1.00 82.38 136 ILE A C 1
ATOM 1113 O O . ILE A 1 136 ? -5.285 8.045 11.784 1.00 82.38 136 ILE A O 1
ATOM 1117 N N . THR A 1 137 ? -4.746 8.182 13.955 1.00 84.38 137 THR A N 1
ATOM 1118 C CA . THR A 1 137 ? -3.396 8.706 13.710 1.00 84.38 137 THR A CA 1
ATOM 1119 C C . THR A 1 137 ? -2.556 7.721 12.900 1.00 84.38 137 THR A C 1
ATOM 1121 O O . THR A 1 137 ? -1.862 8.123 11.973 1.00 84.38 137 THR A O 1
ATOM 1124 N N . GLY A 1 138 ? -2.653 6.419 13.187 1.00 82.44 138 GLY A N 1
ATOM 1125 C CA . GLY A 1 138 ? -1.954 5.400 12.406 1.00 82.44 138 GLY A CA 1
ATOM 1126 C C . GLY A 1 138 ? -2.437 5.302 10.954 1.00 82.44 138 GLY A C 1
ATOM 1127 O O . GLY A 1 138 ? -1.620 5.164 10.051 1.00 82.44 138 GLY A O 1
ATOM 1128 N N . LEU A 1 139 ? -3.747 5.431 10.711 1.00 81.69 139 LEU A N 1
ATOM 1129 C CA . LEU A 1 139 ? -4.320 5.539 9.360 1.00 81.69 139 LEU A CA 1
ATOM 1130 C C . LEU A 1 139 ? -3.794 6.771 8.612 1.00 81.69 139 LEU A C 1
ATOM 1132 O O . LEU A 1 139 ? -3.380 6.653 7.462 1.00 81.69 139 LEU A O 1
ATOM 1136 N N . ALA A 1 140 ? -3.765 7.927 9.278 1.00 86.00 140 ALA A N 1
ATOM 1137 C CA . ALA A 1 140 ? -3.284 9.172 8.692 1.00 86.00 140 ALA A CA 1
ATOM 1138 C C . ALA A 1 140 ? -1.790 9.109 8.332 1.00 86.00 140 ALA A C 1
ATOM 1140 O O . ALA A 1 140 ? -1.407 9.537 7.246 1.00 86.00 140 ALA A O 1
ATOM 1141 N N . ILE A 1 141 ? -0.953 8.536 9.206 1.00 86.94 141 ILE A N 1
ATOM 1142 C CA . ILE A 1 141 ? 0.483 8.361 8.939 1.00 86.94 141 ILE A CA 1
ATOM 1143 C C . ILE A 1 141 ? 0.707 7.422 7.754 1.00 86.94 141 ILE A C 1
ATOM 1145 O O . ILE A 1 141 ? 1.523 7.720 6.889 1.00 86.94 141 ILE A O 1
ATOM 1149 N N . GLU A 1 142 ? -0.019 6.307 7.684 1.00 81.12 142 GLU A N 1
ATOM 1150 C CA . GLU A 1 142 ? 0.110 5.364 6.566 1.00 81.12 142 GLU A CA 1
ATOM 1151 C C . GLU A 1 142 ? -0.291 5.989 5.242 1.00 81.12 142 GLU A C 1
ATOM 1153 O O . GLU A 1 142 ? 0.400 5.817 4.240 1.00 81.12 142 GLU A O 1
ATOM 1158 N N . GLN A 1 143 ? -1.373 6.758 5.257 1.00 83.88 143 GLN A N 1
ATOM 1159 C CA . GLN A 1 143 ? -1.834 7.476 4.088 1.00 83.88 143 GLN A CA 1
ATOM 1160 C C . GLN A 1 143 ? -0.837 8.563 3.659 1.00 83.88 143 GLN A C 1
ATOM 1162 O O . GLN A 1 143 ? -0.528 8.688 2.475 1.00 83.88 143 GLN A O 1
ATOM 1167 N N . ALA A 1 144 ? -0.283 9.320 4.611 1.00 87.81 144 ALA A N 1
ATOM 1168 C CA . ALA A 1 144 ? 0.772 10.290 4.333 1.00 87.81 144 ALA A CA 1
ATOM 1169 C C . ALA A 1 144 ? 2.020 9.606 3.757 1.00 87.81 144 ALA A C 1
ATOM 1171 O O . ALA A 1 144 ? 2.593 10.092 2.782 1.00 87.81 144 ALA A O 1
ATOM 1172 N N . ALA A 1 145 ? 2.401 8.450 4.303 1.00 85.88 145 ALA A N 1
ATOM 1173 C CA . ALA A 1 145 ? 3.497 7.655 3.779 1.00 85.88 145 ALA A CA 1
ATOM 1174 C C . ALA A 1 145 ? 3.218 7.194 2.344 1.00 85.88 145 ALA A C 1
ATOM 1176 O O . ALA A 1 145 ? 4.091 7.358 1.506 1.00 85.88 145 ALA A O 1
ATOM 1177 N N . GLU A 1 146 ? 2.021 6.697 2.009 1.00 80.25 146 GLU A N 1
ATOM 1178 C CA . GLU A 1 146 ? 1.680 6.337 0.620 1.00 80.25 146 GLU A CA 1
ATOM 1179 C C . GLU A 1 146 ? 1.796 7.521 -0.345 1.00 80.25 146 GLU A C 1
ATOM 1181 O O . GLU A 1 146 ? 2.315 7.370 -1.454 1.00 80.25 146 GLU A O 1
ATOM 1186 N N . VAL A 1 147 ? 1.335 8.703 0.072 1.00 85.00 147 VAL A N 1
ATOM 1187 C CA . VAL A 1 147 ? 1.414 9.927 -0.736 1.00 85.00 147 VAL A CA 1
ATOM 1188 C C . VAL A 1 147 ? 2.871 10.332 -0.960 1.00 85.00 147 VAL A C 1
ATOM 1190 O O . VAL A 1 147 ? 3.272 10.580 -2.097 1.00 85.00 147 VAL A O 1
ATOM 1193 N N . VAL A 1 148 ? 3.680 10.361 0.099 1.00 86.69 148 VAL A N 1
ATOM 1194 C CA . VAL A 1 148 ? 5.092 10.760 0.021 1.00 86.69 148 VAL A CA 1
ATOM 1195 C C . VAL A 1 148 ? 5.924 9.734 -0.739 1.00 86.69 148 VAL A C 1
ATOM 1197 O O . VAL A 1 148 ? 6.784 10.115 -1.526 1.00 86.69 148 VAL A O 1
ATOM 1200 N N . TRP A 1 149 ? 5.670 8.440 -0.546 1.00 84.19 149 TRP A N 1
ATOM 1201 C CA . TRP A 1 149 ? 6.439 7.393 -1.212 1.00 84.19 149 TRP A CA 1
ATOM 1202 C C . TRP A 1 149 ? 6.084 7.300 -2.700 1.00 84.19 149 TRP A C 1
ATOM 1204 O O . TRP A 1 149 ? 6.981 7.013 -3.489 1.00 84.19 149 TRP A O 1
ATOM 1214 N N . TYR A 1 150 ? 4.811 7.524 -3.088 1.00 77.69 150 TYR A N 1
ATOM 1215 C CA . TYR A 1 150 ? 4.290 7.282 -4.455 1.00 77.69 150 TYR A CA 1
ATOM 1216 C C . TYR A 1 150 ? 3.886 8.524 -5.209 1.00 77.69 150 TYR A C 1
ATOM 1218 O O . TYR A 1 150 ? 4.451 8.807 -6.264 1.00 77.69 150 TYR A O 1
ATOM 1226 N N . MET A 1 151 ? 2.907 9.261 -4.693 1.00 79.06 151 MET A N 1
ATOM 1227 C CA . MET A 1 151 ? 2.330 10.383 -5.428 1.00 79.06 151 MET A CA 1
ATOM 1228 C C . MET A 1 151 ? 3.382 11.459 -5.678 1.00 79.06 151 MET A C 1
ATOM 1230 O O . MET A 1 151 ? 3.479 11.955 -6.796 1.00 79.06 151 MET A O 1
ATOM 1234 N N . VAL A 1 152 ? 4.211 11.773 -4.679 1.00 85.69 152 VAL A N 1
ATOM 1235 C CA . VAL A 1 152 ? 5.229 12.823 -4.807 1.00 85.69 152 VAL A CA 1
ATOM 1236 C C . VAL A 1 152 ? 6.295 12.472 -5.862 1.00 85.69 152 VAL A C 1
ATOM 1238 O O . VAL A 1 152 ? 6.443 13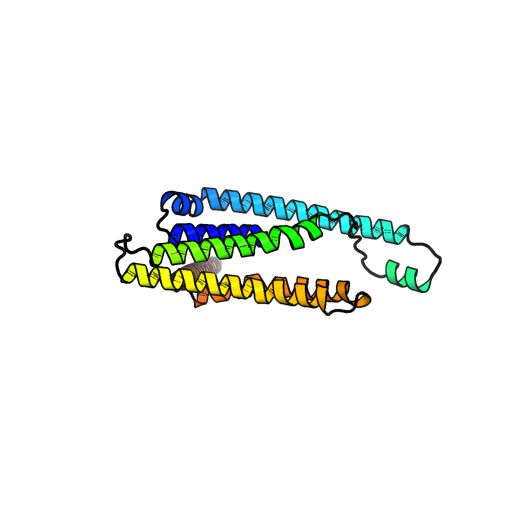.259 -6.799 1.00 85.69 152 VAL A O 1
ATOM 1241 N N . PRO A 1 153 ? 6.994 11.316 -5.819 1.00 84.62 153 PRO A N 1
ATOM 1242 C CA . PRO A 1 153 ? 7.973 10.970 -6.851 1.00 84.62 153 PRO A CA 1
ATOM 1243 C C . PRO A 1 153 ? 7.347 10.819 -8.234 1.00 84.62 153 PRO A C 1
ATOM 1245 O O . PRO A 1 153 ? 7.926 11.261 -9.224 1.00 84.62 153 PRO A O 1
ATOM 1248 N N . TYR A 1 154 ? 6.150 10.236 -8.311 1.00 80.75 154 TYR A N 1
ATOM 1249 C CA . TYR A 1 154 ? 5.466 10.037 -9.582 1.00 80.75 15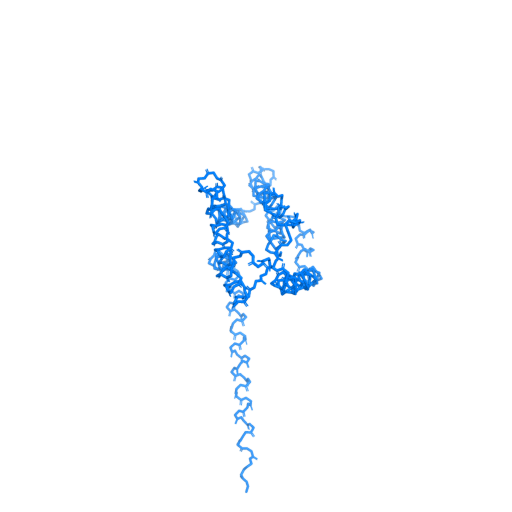4 TYR A CA 1
ATOM 1250 C C . TYR A 1 154 ? 5.104 11.374 -10.242 1.00 80.75 154 TYR A C 1
ATOM 1252 O O . TYR A 1 154 ? 5.453 11.608 -11.401 1.00 80.75 154 TYR A O 1
ATOM 1260 N N . LEU A 1 155 ? 4.471 12.291 -9.499 1.00 83.38 155 LEU A N 1
ATOM 1261 C CA . LEU A 1 155 ? 4.129 13.627 -9.995 1.00 83.38 155 LEU A CA 1
ATOM 1262 C C . LEU A 1 155 ? 5.380 14.445 -10.328 1.00 83.38 155 LEU A C 1
ATOM 1264 O O . LEU A 1 155 ? 5.402 15.122 -11.355 1.00 83.38 155 LEU A O 1
ATOM 1268 N N . ALA A 1 156 ? 6.442 14.335 -9.525 1.00 85.50 156 ALA A N 1
ATOM 1269 C CA . ALA A 1 156 ? 7.717 14.984 -9.817 1.00 85.50 156 ALA A CA 1
ATOM 1270 C C . ALA A 1 156 ? 8.294 14.523 -11.167 1.00 85.50 156 ALA A C 1
ATOM 1272 O O . ALA A 1 156 ? 8.753 15.349 -11.954 1.00 85.50 156 ALA A O 1
ATOM 1273 N N . ILE A 1 157 ? 8.209 13.231 -11.501 1.00 81.75 157 ILE A N 1
ATOM 1274 C CA . ILE A 1 157 ? 8.661 12.723 -12.807 1.00 81.75 157 ILE A CA 1
ATOM 1275 C C . ILE A 1 157 ? 7.765 13.224 -13.944 1.00 81.75 157 ILE A C 1
ATOM 1277 O O . ILE A 1 157 ? 8.259 13.606 -15.007 1.00 81.75 157 ILE A O 1
ATOM 1281 N N . VAL A 1 158 ? 6.446 13.241 -13.743 1.00 78.12 158 VAL A N 1
ATOM 1282 C CA . VAL A 1 158 ? 5.505 13.699 -14.775 1.00 78.12 158 VAL A CA 1
ATOM 1283 C C . VAL A 1 158 ? 5.722 15.177 -15.105 1.00 78.12 158 VAL A C 1
ATOM 1285 O O . VAL A 1 158 ? 5.790 15.513 -16.292 1.00 78.12 158 VAL A O 1
ATOM 1288 N N . VAL A 1 159 ? 5.853 16.023 -14.080 1.00 85.25 159 VAL A N 1
ATOM 1289 C CA . VAL A 1 159 ? 5.872 17.489 -14.202 1.00 85.25 159 VAL A CA 1
ATOM 1290 C C . VAL A 1 159 ? 7.277 18.036 -14.459 1.00 85.25 159 VAL A C 1
ATOM 1292 O O . VAL A 1 159 ? 7.439 18.910 -15.304 1.00 85.25 159 VAL A O 1
ATOM 1295 N N . ILE A 1 160 ? 8.292 17.531 -13.753 1.00 89.81 160 ILE A N 1
ATOM 1296 C CA . ILE A 1 160 ? 9.621 18.164 -13.689 1.00 89.81 160 ILE A CA 1
ATOM 1297 C C . ILE A 1 160 ? 10.635 17.451 -14.594 1.00 89.81 160 ILE A C 1
ATOM 1299 O O . ILE A 1 160 ? 11.543 18.084 -15.132 1.00 89.81 160 ILE A O 1
ATOM 1303 N N . ALA A 1 161 ? 10.520 16.132 -14.785 1.00 78.50 161 ALA A N 1
ATOM 1304 C CA . ALA A 1 161 ? 11.573 15.388 -15.470 1.00 78.50 161 ALA A CA 1
ATOM 1305 C C . ALA A 1 161 ? 11.572 15.576 -17.004 1.00 78.50 161 ALA A C 1
ATOM 1307 O O . ALA A 1 161 ? 10.515 15.541 -17.644 1.00 78.50 161 ALA A O 1
ATOM 1308 N N . PRO A 1 162 ? 12.759 15.671 -17.639 1.00 81.69 162 PRO A N 1
ATOM 1309 C CA . PRO A 1 162 ? 12.868 15.757 -19.091 1.00 81.69 162 PRO A CA 1
ATOM 1310 C C . PRO A 1 162 ? 12.385 14.461 -19.755 1.00 81.69 162 PRO A C 1
ATOM 1312 O O . PRO A 1 162 ? 12.715 13.364 -19.300 1.00 81.69 162 PRO A O 1
ATOM 1315 N N . TYR A 1 163 ? 11.652 14.581 -20.870 1.00 75.75 163 TYR A N 1
ATOM 1316 C CA . TYR A 1 163 ? 10.957 13.466 -21.540 1.00 75.75 163 TYR A CA 1
ATOM 1317 C C . TYR A 1 163 ? 11.862 12.247 -21.789 1.00 75.75 163 TYR A C 1
ATOM 1319 O O . TYR A 1 163 ? 11.490 11.118 -21.481 1.00 75.75 163 TYR A O 1
ATOM 1327 N N . ARG A 1 164 ? 13.104 12.489 -22.231 1.00 69.94 164 ARG A N 1
ATOM 1328 C CA . ARG A 1 164 ? 14.109 11.449 -22.518 1.00 69.94 164 ARG A CA 1
ATOM 1329 C C . ARG A 1 164 ? 14.533 10.622 -21.296 1.00 69.94 164 ARG A C 1
ATOM 1331 O O . ARG A 1 164 ? 15.038 9.522 -21.466 1.00 69.94 164 ARG A O 1
ATOM 1338 N N . LYS A 1 165 ? 14.352 11.137 -20.073 1.00 72.81 165 LYS A N 1
ATOM 1339 C CA . LYS A 1 165 ? 14.741 10.461 -18.821 1.00 72.81 165 LYS A CA 1
ATOM 1340 C C . LYS A 1 165 ? 13.549 9.915 -18.029 1.00 72.81 165 LYS A C 1
ATOM 1342 O O . LYS A 1 165 ? 13.769 9.204 -17.052 1.00 72.81 165 LYS A O 1
ATOM 1347 N N . LYS A 1 166 ? 12.304 10.206 -18.435 1.00 69.56 166 LYS A N 1
ATOM 1348 C CA . LYS A 1 166 ? 11.096 9.794 -17.694 1.00 69.56 166 LYS A CA 1
ATOM 1349 C C . LYS A 1 166 ? 11.025 8.284 -17.491 1.00 69.56 166 LYS A C 1
ATOM 1351 O O . LYS A 1 166 ? 10.763 7.849 -16.379 1.00 69.56 166 LYS A O 1
ATOM 1356 N N . PHE A 1 167 ? 11.332 7.496 -18.522 1.00 67.44 167 PHE A N 1
ATOM 1357 C CA . PHE A 1 167 ? 11.328 6.033 -18.432 1.00 67.44 167 PHE A CA 1
ATOM 1358 C C . PHE A 1 167 ? 12.274 5.507 -17.340 1.00 67.44 167 PHE A C 1
ATOM 1360 O O . PHE A 1 167 ? 11.863 4.737 -16.476 1.00 67.44 167 PHE A O 1
ATOM 1367 N N . VAL A 1 168 ? 13.524 5.984 -17.326 1.00 72.62 168 VAL A N 1
ATOM 1368 C CA . VAL A 1 168 ? 14.528 5.582 -16.327 1.00 72.62 168 VAL A CA 1
ATOM 1369 C C . VAL A 1 168 ? 14.105 6.011 -14.924 1.00 72.62 168 VAL A C 1
ATOM 1371 O O . VAL A 1 168 ? 14.221 5.236 -13.978 1.00 72.62 168 VAL A O 1
ATOM 1374 N N . LEU A 1 169 ? 13.574 7.226 -14.782 1.00 72.12 169 LEU A N 1
ATOM 1375 C CA . LEU A 1 169 ? 13.119 7.731 -13.490 1.00 72.12 169 LEU A CA 1
ATOM 1376 C C . LEU A 1 169 ? 11.906 6.956 -12.963 1.00 72.12 169 LEU A C 1
ATOM 1378 O O . LEU A 1 169 ? 11.898 6.591 -11.791 1.00 72.12 169 LEU A O 1
ATOM 1382 N N . PHE A 1 170 ? 10.932 6.620 -13.815 1.00 75.19 170 PHE A N 1
ATOM 1383 C CA . PHE A 1 170 ? 9.813 5.759 -13.425 1.00 75.19 170 PHE A CA 1
ATOM 1384 C C . PHE A 1 170 ? 10.288 4.374 -12.989 1.00 75.19 170 PHE A C 1
ATOM 1386 O O . PHE A 1 170 ? 9.789 3.848 -11.997 1.00 75.19 170 PHE A O 1
ATOM 1393 N N . HIS A 1 171 ? 11.285 3.804 -13.670 1.00 72.06 171 HIS A N 1
ATOM 1394 C CA . HIS A 1 171 ? 11.879 2.525 -13.278 1.00 72.06 171 HIS A CA 1
ATOM 1395 C C . HIS A 1 171 ? 12.560 2.589 -11.903 1.00 72.06 171 HIS A C 1
ATOM 1397 O O . HIS A 1 171 ? 12.388 1.687 -11.081 1.00 72.06 171 HIS A O 1
ATOM 1403 N N . ILE A 1 172 ? 13.293 3.670 -11.614 1.00 77.94 172 ILE A N 1
ATOM 1404 C CA . ILE A 1 172 ? 13.912 3.899 -10.298 1.00 77.94 172 ILE A CA 1
ATOM 1405 C C . ILE A 1 172 ? 12.835 4.035 -9.216 1.00 77.94 172 ILE A C 1
ATOM 1407 O O . ILE A 1 172 ? 12.905 3.352 -8.193 1.00 77.94 172 ILE A O 1
ATOM 1411 N N . THR A 1 173 ? 11.808 4.855 -9.451 1.00 78.31 173 THR A N 1
ATOM 1412 C CA . THR A 1 173 ? 10.679 5.018 -8.524 1.00 78.31 173 THR A CA 1
ATOM 1413 C C . THR A 1 173 ? 9.946 3.700 -8.292 1.00 78.31 173 THR A C 1
ATOM 1415 O O . THR A 1 173 ? 9.626 3.372 -7.154 1.00 78.31 173 THR A O 1
ATOM 1418 N N . TYR A 1 174 ? 9.748 2.887 -9.329 1.00 72.62 174 TYR A N 1
ATOM 1419 C CA . TYR A 1 174 ? 9.143 1.565 -9.194 1.00 72.62 174 TYR A CA 1
ATOM 1420 C C . TYR A 1 174 ? 9.987 0.602 -8.342 1.00 72.62 174 TYR A C 1
ATOM 1422 O O . TYR A 1 174 ? 9.444 -0.189 -7.579 1.00 72.62 174 TYR A O 1
ATOM 1430 N N . ARG A 1 175 ? 11.321 0.683 -8.389 1.00 74.50 175 ARG A N 1
ATOM 1431 C CA . ARG A 1 175 ? 12.179 -0.099 -7.480 1.00 74.50 175 ARG A CA 1
ATOM 1432 C C . ARG A 1 175 ? 12.132 0.417 -6.045 1.00 74.50 175 ARG A C 1
ATOM 1434 O O . ARG A 1 175 ? 12.123 -0.384 -5.114 1.00 74.50 175 ARG A O 1
ATOM 1441 N N . TRP A 1 176 ? 12.043 1.734 -5.865 1.00 77.44 176 TRP A N 1
ATOM 1442 C CA . TRP A 1 176 ? 11.854 2.366 -4.555 1.00 77.44 176 TRP A CA 1
ATOM 1443 C C . TRP A 1 176 ? 10.566 1.881 -3.861 1.00 77.44 176 TRP A C 1
ATOM 1445 O O . TRP A 1 176 ? 10.522 1.760 -2.633 1.00 77.44 176 TRP A O 1
ATOM 1455 N N . PHE A 1 177 ? 9.545 1.498 -4.640 1.00 75.81 177 PHE A N 1
ATOM 1456 C CA . PHE A 1 177 ? 8.316 0.888 -4.123 1.00 75.81 177 PHE A CA 1
ATOM 1457 C C . PHE A 1 177 ? 8.511 -0.422 -3.380 1.00 75.81 177 PHE A C 1
ATOM 1459 O O . PHE A 1 177 ? 7.756 -0.706 -2.450 1.00 75.81 177 PHE A O 1
ATOM 1466 N N . TYR A 1 178 ? 9.519 -1.214 -3.736 1.00 74.19 178 TYR A N 1
ATOM 1467 C CA . TYR A 1 178 ? 9.749 -2.495 -3.076 1.00 74.19 178 TYR A CA 1
ATOM 1468 C C . TYR A 1 178 ? 10.166 -2.354 -1.611 1.00 74.19 178 TYR A C 1
ATOM 1470 O O . TYR A 1 178 ? 9.993 -3.297 -0.843 1.00 74.19 178 TYR A O 1
ATOM 1478 N N . ALA A 1 179 ? 10.637 -1.176 -1.193 1.00 79.62 179 ALA A N 1
ATOM 1479 C CA . ALA A 1 179 ? 10.937 -0.893 0.208 1.00 79.62 179 ALA A CA 1
ATOM 1480 C C . ALA A 1 179 ? 9.688 -0.535 1.039 1.00 79.62 179 ALA A C 1
ATOM 1482 O O . ALA A 1 179 ? 9.725 -0.615 2.269 1.00 79.62 179 ALA A O 1
ATOM 1483 N N . TYR A 1 180 ? 8.572 -0.161 0.402 1.00 81.50 180 TYR A N 1
ATOM 1484 C CA . TYR A 1 180 ? 7.373 0.291 1.112 1.00 81.50 180 TYR A CA 1
ATOM 1485 C C . TYR A 1 180 ? 6.759 -0.788 2.033 1.00 81.50 180 TYR A C 1
ATOM 1487 O O . TYR A 1 180 ? 6.446 -0.471 3.183 1.00 81.50 180 TYR A O 1
ATOM 1495 N N . PRO A 1 181 ? 6.621 -2.069 1.626 1.00 80.00 181 PRO A N 1
ATOM 1496 C CA . PRO A 1 181 ? 6.145 -3.122 2.528 1.00 80.00 181 PRO A CA 1
ATOM 1497 C C . PRO A 1 181 ? 6.996 -3.264 3.798 1.00 80.00 181 PRO A C 1
ATOM 1499 O O . PRO A 1 181 ? 6.451 -3.498 4.877 1.00 80.00 181 PRO A O 1
ATOM 1502 N N . THR A 1 182 ? 8.313 -3.065 3.693 1.00 82.75 182 THR A N 1
ATOM 1503 C CA . THR A 1 182 ? 9.237 -3.093 4.835 1.00 82.75 182 THR A CA 1
ATOM 1504 C C . THR A 1 182 ? 8.965 -1.938 5.793 1.00 82.75 182 THR A C 1
ATOM 1506 O O . THR A 1 182 ? 8.822 -2.165 6.995 1.00 82.75 182 THR A O 1
ATOM 1509 N N . PHE A 1 183 ? 8.811 -0.715 5.269 1.00 85.25 183 PHE A N 1
ATOM 1510 C CA . PHE A 1 183 ? 8.374 0.436 6.064 1.00 85.25 183 PHE A CA 1
ATOM 1511 C C . PHE A 1 183 ? 7.052 0.135 6.781 1.00 85.25 183 PHE A C 1
ATOM 1513 O O . PHE A 1 183 ? 6.949 0.319 7.993 1.00 85.25 183 PHE A O 1
ATOM 1520 N N . GLN A 1 184 ? 6.066 -0.398 6.059 1.00 82.75 184 GLN A N 1
ATOM 1521 C CA . GLN A 1 184 ? 4.740 -0.684 6.599 1.00 82.75 184 GLN A CA 1
ATOM 1522 C C . GLN A 1 184 ? 4.780 -1.744 7.710 1.00 82.75 184 GLN A C 1
ATOM 1524 O O . GLN A 1 184 ? 4.074 -1.628 8.718 1.00 82.75 184 GLN A O 1
ATOM 1529 N N . MET A 1 185 ? 5.622 -2.769 7.564 1.00 82.00 185 MET A N 1
ATOM 1530 C CA . MET A 1 185 ? 5.851 -3.780 8.596 1.00 82.00 185 MET A CA 1
ATOM 1531 C C . MET A 1 185 ? 6.469 -3.157 9.853 1.00 82.00 185 MET A C 1
ATOM 1533 O O . MET A 1 185 ? 5.922 -3.322 10.946 1.00 82.00 185 MET A O 1
ATOM 1537 N N . ILE A 1 186 ? 7.559 -2.399 9.699 1.00 85.81 186 ILE A N 1
ATOM 1538 C CA . ILE A 1 186 ? 8.256 -1.730 10.807 1.00 85.81 186 ILE A CA 1
ATOM 1539 C C . ILE A 1 186 ? 7.310 -0.757 11.518 1.00 85.81 186 ILE A C 1
ATOM 1541 O O . ILE A 1 186 ? 7.168 -0.813 12.739 1.00 85.81 186 ILE A O 1
ATOM 1545 N N . PHE A 1 187 ? 6.587 0.072 10.763 1.00 85.69 187 PHE A N 1
ATOM 1546 C CA . PHE A 1 187 ? 5.583 0.984 11.299 1.00 85.69 187 PHE A CA 1
ATOM 1547 C C . PHE A 1 187 ? 4.519 0.236 12.109 1.00 85.69 187 PHE A C 1
ATOM 1549 O O . PHE A 1 187 ? 4.231 0.603 13.248 1.00 85.69 187 PHE A O 1
ATOM 1556 N N . THR A 1 188 ? 3.980 -0.861 11.567 1.00 81.31 188 THR A N 1
ATOM 1557 C CA . THR A 1 188 ? 2.954 -1.657 12.257 1.00 81.31 188 THR A CA 1
ATOM 1558 C C . THR A 1 188 ? 3.475 -2.225 13.582 1.00 81.31 188 THR A C 1
ATOM 1560 O O . THR A 1 188 ? 2.777 -2.162 14.595 1.00 81.31 188 THR A O 1
ATOM 1563 N N . LEU A 1 189 ? 4.703 -2.750 13.594 1.00 82.31 189 LEU A N 1
ATOM 1564 C CA . LEU A 1 189 ? 5.325 -3.329 14.788 1.00 82.31 189 LEU A CA 1
ATOM 1565 C C . LEU A 1 189 ? 5.688 -2.270 15.838 1.00 82.31 189 LEU A C 1
ATOM 1567 O O . LEU A 1 189 ? 5.529 -2.516 17.034 1.00 82.31 189 LEU A O 1
ATOM 1571 N N . MET A 1 190 ? 6.150 -1.089 15.421 1.00 83.31 190 MET A N 1
ATOM 1572 C CA . MET A 1 190 ? 6.499 -0.007 16.348 1.00 83.31 190 MET A CA 1
ATOM 1573 C C . MET A 1 190 ? 5.258 0.665 16.938 1.00 83.31 190 MET A C 1
ATOM 1575 O O . MET A 1 190 ? 5.198 0.908 18.143 1.00 83.31 190 MET A O 1
ATOM 1579 N N . PHE A 1 191 ? 4.261 0.949 16.099 1.00 80.88 191 PHE A N 1
ATOM 1580 C CA . PHE A 1 191 ? 3.113 1.767 16.476 1.00 80.88 191 PHE A CA 1
ATOM 1581 C C . PHE A 1 191 ? 2.040 0.967 17.227 1.00 80.88 191 PHE A C 1
ATOM 1583 O O . PHE A 1 191 ? 1.397 1.479 18.147 1.00 80.88 191 PHE A O 1
ATOM 1590 N N . TYR A 1 192 ? 1.865 -0.319 16.900 1.00 78.25 192 TYR A N 1
ATOM 1591 C CA . TYR A 1 192 ? 0.840 -1.154 17.521 1.00 78.25 192 TYR A CA 1
ATOM 1592 C C . TYR A 1 192 ? 1.434 -2.207 18.456 1.00 78.25 192 TYR A C 1
ATOM 1594 O O . TYR A 1 192 ? 1.772 -3.323 18.058 1.00 78.25 192 TYR A O 1
ATOM 1602 N N . ARG A 1 193 ? 1.433 -1.892 19.758 1.00 77.62 193 ARG A N 1
ATOM 1603 C CA . ARG A 1 193 ? 1.931 -2.783 20.824 1.00 77.62 193 ARG A CA 1
ATOM 1604 C C . ARG A 1 193 ? 1.380 -4.213 20.742 1.00 77.62 193 ARG A C 1
ATOM 1606 O O . ARG A 1 193 ? 2.121 -5.149 21.007 1.00 77.62 193 ARG A O 1
ATOM 1613 N N . ARG A 1 194 ? 0.104 -4.399 20.375 1.00 76.50 194 ARG A N 1
ATOM 1614 C CA . ARG A 1 194 ? -0.515 -5.735 20.260 1.00 76.50 194 ARG A CA 1
ATOM 1615 C C . ARG A 1 194 ? 0.137 -6.593 19.173 1.00 76.50 194 ARG A C 1
ATOM 1617 O O . ARG A 1 194 ? 0.402 -7.760 19.423 1.00 76.50 194 ARG A O 1
ATOM 1624 N N . TYR A 1 195 ? 0.436 -6.009 18.012 1.00 77.25 195 TYR A N 1
ATOM 1625 C CA . TYR A 1 195 ? 1.121 -6.717 16.929 1.00 77.25 195 TYR A CA 1
ATOM 1626 C C . TYR A 1 195 ? 2.560 -7.052 17.312 1.00 77.25 195 TYR A C 1
ATOM 1628 O O . TYR A 1 195 ? 3.012 -8.159 17.047 1.00 77.25 195 TYR A O 1
ATOM 1636 N N . ARG A 1 196 ? 3.251 -6.144 18.012 1.00 80.75 196 ARG A N 1
ATOM 1637 C CA . ARG A 1 196 ? 4.590 -6.413 18.551 1.00 80.75 196 ARG A CA 1
ATOM 1638 C C . ARG A 1 196 ? 4.604 -7.597 19.515 1.00 80.75 196 ARG A C 1
ATOM 1640 O O . ARG A 1 196 ? 5.457 -8.463 19.395 1.00 80.75 196 ARG A O 1
ATOM 1647 N N . VAL A 1 197 ? 3.657 -7.633 20.453 1.00 82.31 197 VAL A N 1
ATOM 1648 C CA . VAL A 1 197 ? 3.533 -8.730 21.427 1.00 82.31 197 VAL A CA 1
ATOM 1649 C C . VAL A 1 197 ? 3.218 -10.050 20.723 1.00 82.31 197 VAL A C 1
ATOM 1651 O O . VAL A 1 197 ? 3.856 -11.051 21.021 1.00 82.31 197 VAL A O 1
ATOM 1654 N N . ALA A 1 198 ? 2.295 -10.048 19.757 1.00 78.44 198 ALA A N 1
ATOM 1655 C CA . ALA A 1 198 ? 1.980 -11.242 18.975 1.00 78.44 198 ALA A CA 1
ATOM 1656 C C . ALA A 1 198 ? 3.191 -11.741 18.167 1.00 78.44 198 ALA A C 1
ATOM 1658 O O . ALA A 1 198 ? 3.475 -12.932 18.166 1.00 78.44 198 ALA A O 1
ATOM 1659 N N . ALA A 1 199 ? 3.939 -10.835 17.530 1.00 80.81 199 ALA A N 1
ATOM 1660 C CA . ALA A 1 199 ? 5.157 -11.190 16.809 1.00 80.81 199 ALA A CA 1
ATOM 1661 C C . ALA A 1 199 ? 6.220 -11.787 17.746 1.00 80.81 199 ALA A C 1
ATOM 1663 O O . ALA A 1 199 ? 6.800 -12.813 17.417 1.00 80.81 199 ALA A O 1
ATOM 1664 N N . MET A 1 200 ? 6.440 -11.191 18.925 1.00 81.50 200 MET A N 1
ATOM 1665 C CA . MET A 1 200 ? 7.366 -11.731 19.931 1.00 81.50 200 MET A CA 1
ATOM 1666 C C . MET A 1 200 ? 6.951 -13.123 20.419 1.00 81.50 200 MET A C 1
ATOM 1668 O O . MET A 1 200 ? 7.817 -13.974 20.577 1.00 81.50 200 MET A O 1
ATOM 1672 N N . ALA A 1 201 ? 5.652 -13.364 20.626 1.00 81.88 201 ALA A N 1
ATOM 1673 C CA . ALA A 1 201 ? 5.143 -14.675 21.027 1.00 81.88 201 ALA A CA 1
ATOM 1674 C C . ALA A 1 201 ? 5.415 -15.739 19.953 1.00 81.88 201 ALA A C 1
ATOM 1676 O O . ALA A 1 201 ? 5.978 -16.781 20.260 1.00 81.88 201 ALA A O 1
ATOM 1677 N N . ILE A 1 202 ? 5.125 -15.433 18.682 1.00 81.69 202 ILE A N 1
ATOM 1678 C CA . ILE A 1 202 ? 5.416 -16.340 17.560 1.00 81.69 202 ILE A CA 1
ATOM 1679 C C . ILE A 1 202 ? 6.919 -16.636 17.474 1.00 81.69 202 ILE A C 1
ATOM 1681 O O . ILE A 1 202 ? 7.314 -17.781 17.287 1.00 81.69 202 ILE A O 1
ATOM 1685 N N . TRP A 1 203 ? 7.772 -15.620 17.626 1.00 78.94 203 TRP A N 1
ATOM 1686 C CA . TRP A 1 203 ? 9.224 -15.809 17.602 1.00 78.94 203 TRP A CA 1
ATOM 1687 C C . TRP A 1 203 ? 9.740 -16.640 18.782 1.00 78.94 203 TRP A C 1
ATOM 1689 O O . TRP A 1 203 ? 10.647 -17.449 18.597 1.00 78.94 203 TRP A O 1
ATOM 1699 N N . ALA A 1 204 ? 9.159 -16.476 19.972 1.00 78.62 204 ALA A N 1
ATOM 1700 C CA . ALA A 1 204 ? 9.486 -17.293 21.136 1.00 78.62 204 ALA A CA 1
ATOM 1701 C C . ALA A 1 204 ? 9.077 -18.762 20.930 1.00 78.62 204 ALA A C 1
ATOM 1703 O O . ALA A 1 204 ? 9.878 -19.654 21.205 1.00 78.62 204 ALA A O 1
ATOM 1704 N N . ASP A 1 205 ? 7.887 -19.008 20.374 1.00 75.38 205 ASP A N 1
ATOM 1705 C CA . ASP A 1 205 ? 7.391 -20.355 20.069 1.00 75.38 205 ASP A CA 1
ATOM 1706 C C . ASP A 1 205 ? 8.239 -21.045 18.989 1.00 75.38 205 ASP A C 1
ATOM 1708 O O . ASP A 1 205 ? 8.581 -22.219 19.121 1.00 75.38 205 ASP A O 1
ATOM 1712 N N . VAL A 1 206 ? 8.647 -20.313 17.946 1.00 74.94 206 VAL A N 1
ATOM 1713 C CA . VAL A 1 206 ? 9.563 -20.826 16.913 1.00 74.94 206 VAL A CA 1
ATOM 1714 C C . VAL A 1 206 ? 10.934 -21.149 17.510 1.00 74.94 206 VAL A C 1
ATOM 1716 O O . VAL A 1 206 ? 11.491 -22.201 17.210 1.00 74.94 206 VAL A O 1
ATOM 1719 N N . GLY A 1 207 ? 11.465 -20.296 18.390 1.00 71.50 207 GLY A N 1
ATOM 1720 C CA . GLY A 1 207 ? 12.722 -20.563 19.093 1.00 71.50 207 GLY A CA 1
ATOM 1721 C C . GLY A 1 207 ? 12.647 -21.807 19.983 1.00 71.50 207 GLY A C 1
ATOM 1722 O O . GLY A 1 207 ? 13.555 -22.635 19.966 1.00 71.50 207 GLY A O 1
ATOM 1723 N N . ALA A 1 208 ? 11.541 -21.989 20.708 1.00 69.44 208 ALA A N 1
ATOM 1724 C CA . ALA A 1 208 ? 11.300 -23.179 21.522 1.00 69.44 208 ALA A CA 1
ATOM 1725 C C . ALA A 1 208 ? 11.138 -24.453 20.669 1.00 69.44 208 ALA A C 1
ATOM 1727 O O . ALA A 1 208 ? 11.657 -25.513 21.029 1.00 69.44 208 ALA A O 1
ATOM 1728 N N . TYR A 1 209 ? 10.471 -24.356 19.515 1.00 70.19 209 TYR A N 1
ATOM 1729 C CA . TYR A 1 209 ? 10.334 -25.460 18.563 1.00 70.19 209 TYR A CA 1
ATOM 1730 C C . TYR A 1 209 ? 11.680 -25.860 17.942 1.00 70.19 209 TYR A C 1
ATOM 1732 O O . TYR A 1 209 ? 12.006 -27.040 17.876 1.00 70.19 209 TYR A O 1
ATOM 1740 N N . ILE A 1 210 ? 12.504 -24.888 17.541 1.00 69.44 210 ILE A N 1
ATOM 1741 C CA . ILE A 1 210 ? 13.844 -25.153 16.996 1.00 69.44 210 ILE A CA 1
ATOM 1742 C C . ILE A 1 210 ? 14.738 -25.803 18.057 1.00 69.44 210 ILE A C 1
ATOM 1744 O O . ILE A 1 210 ? 15.409 -26.786 17.759 1.00 69.44 210 ILE A O 1
ATOM 1748 N N . ASN A 1 211 ? 14.699 -25.311 19.298 1.00 68.19 211 ASN A N 1
ATOM 1749 C CA . ASN A 1 211 ? 15.498 -25.865 20.392 1.00 68.19 211 ASN A CA 1
ATOM 1750 C C . ASN A 1 211 ? 15.050 -27.279 20.800 1.00 68.19 211 ASN A C 1
ATOM 1752 O O . ASN A 1 211 ? 15.880 -28.125 21.119 1.00 68.19 211 ASN A O 1
ATOM 1756 N N . SER A 1 212 ? 13.747 -27.571 20.779 1.00 67.94 212 SER A N 1
ATOM 1757 C CA . SER A 1 212 ? 13.245 -28.930 21.040 1.00 67.94 212 SER A CA 1
ATOM 1758 C C . SER A 1 212 ? 13.554 -29.890 19.888 1.00 67.94 212 SER A C 1
ATOM 1760 O O . SER A 1 212 ? 13.947 -31.030 20.136 1.00 67.94 212 SER A O 1
ATOM 1762 N N . ALA A 1 213 ? 13.484 -29.421 18.639 1.00 59.66 213 ALA A N 1
ATOM 1763 C CA . ALA A 1 213 ? 13.909 -30.189 17.474 1.00 59.66 213 ALA A CA 1
ATOM 1764 C C . ALA A 1 213 ? 15.419 -30.493 17.509 1.00 59.66 213 ALA A C 1
ATOM 1766 O O . ALA A 1 213 ? 15.810 -31.638 17.286 1.00 59.66 213 ALA A O 1
ATOM 1767 N N . SER A 1 214 ? 16.273 -29.529 17.872 1.00 59.41 214 SER A N 1
ATOM 1768 C CA . SER A 1 214 ? 17.722 -29.753 17.978 1.00 59.41 214 SER A CA 1
ATOM 1769 C C . SER A 1 214 ? 18.107 -30.697 19.124 1.00 59.41 214 SER A C 1
ATOM 1771 O O . SER A 1 214 ? 19.034 -31.488 18.972 1.00 59.41 214 SER A O 1
ATOM 1773 N N . VAL A 1 215 ? 17.376 -30.670 20.247 1.00 57.22 215 VAL A N 1
ATOM 1774 C CA . VAL A 1 215 ? 17.575 -31.617 21.363 1.00 57.22 215 VAL A CA 1
ATOM 1775 C C . VAL A 1 215 ? 17.138 -33.036 20.979 1.00 57.22 215 VAL A C 1
ATOM 1777 O O . VAL A 1 215 ? 17.819 -33.996 21.332 1.00 57.22 215 VAL A O 1
ATOM 1780 N N . SER A 1 216 ? 16.056 -33.185 20.205 1.00 54.66 216 SER A N 1
ATOM 1781 C CA . SER A 1 216 ? 15.608 -34.504 19.736 1.00 54.66 216 SER A CA 1
ATOM 1782 C C . SER A 1 216 ? 16.607 -35.169 18.779 1.00 54.66 216 SER A C 1
ATOM 1784 O O . SER A 1 216 ? 16.858 -36.362 18.913 1.00 54.66 216 SER A O 1
ATOM 1786 N N . VAL A 1 217 ? 17.259 -34.394 17.903 1.00 54.28 217 VAL A N 1
ATOM 1787 C CA . VAL A 1 217 ? 18.268 -34.901 16.954 1.00 54.28 217 VAL A CA 1
ATOM 1788 C C . VAL A 1 217 ? 19.563 -35.324 17.663 1.00 54.28 217 VAL A C 1
ATOM 1790 O O . VAL A 1 217 ? 20.133 -36.351 17.311 1.00 54.28 217 VAL A O 1
ATOM 1793 N N . MET A 1 218 ? 19.994 -34.610 18.712 1.00 50.22 218 MET A N 1
ATOM 1794 C CA . MET A 1 218 ? 21.163 -35.014 19.515 1.00 50.22 218 MET A CA 1
ATOM 1795 C C . MET A 1 218 ? 20.912 -36.245 20.400 1.00 50.22 218 MET A C 1
ATOM 1797 O O . MET A 1 218 ? 21.854 -36.960 20.727 1.00 50.22 218 MET A O 1
ATOM 1801 N N . SER A 1 219 ? 19.663 -36.520 20.790 1.00 49.16 219 SER A N 1
ATOM 1802 C CA . SER A 1 219 ? 19.337 -37.706 21.600 1.00 49.16 219 SER A CA 1
ATOM 1803 C C . SER A 1 219 ? 19.338 -39.021 20.810 1.00 49.16 219 SER A C 1
ATOM 1805 O O . SER A 1 219 ? 19.464 -40.088 21.406 1.00 49.16 219 SER A O 1
ATOM 1807 N N . SER A 1 220 ? 19.233 -38.954 19.481 1.00 49.78 220 SER A N 1
ATOM 1808 C CA . SER A 1 220 ? 19.228 -40.120 18.588 1.00 49.78 220 SER A CA 1
ATOM 1809 C C . SER A 1 220 ? 20.619 -40.628 18.181 1.00 49.78 220 SER A C 1
ATOM 1811 O O . SER A 1 220 ? 20.710 -41.773 17.754 1.00 49.78 220 SER A O 1
ATOM 1813 N N . ASP A 1 221 ? 21.689 -39.841 18.354 1.00 49.94 221 ASP A N 1
ATOM 1814 C CA . ASP A 1 221 ? 23.055 -40.226 17.937 1.00 49.94 221 ASP A CA 1
ATOM 1815 C C . ASP A 1 221 ? 23.887 -40.920 19.034 1.00 49.94 221 ASP A C 1
ATOM 1817 O O . ASP A 1 221 ? 24.921 -41.507 18.739 1.00 49.94 221 ASP A O 1
ATOM 1821 N N . ASN A 1 222 ? 23.432 -40.941 20.293 1.00 50.09 222 ASN A N 1
ATOM 1822 C CA . ASN A 1 222 ? 24.141 -41.615 21.398 1.00 50.09 222 ASN A CA 1
ATOM 1823 C C . ASN A 1 222 ? 23.618 -43.038 21.698 1.00 50.09 222 ASN A C 1
ATOM 1825 O O . ASN A 1 222 ? 23.877 -43.584 22.769 1.00 50.09 222 ASN A O 1
ATOM 1829 N N . GLY A 1 223 ? 22.845 -43.632 20.783 1.00 51.16 223 GLY A N 1
ATOM 1830 C CA . GLY A 1 223 ? 22.181 -44.929 20.975 1.00 51.16 223 GLY A CA 1
ATOM 1831 C C . GLY A 1 223 ? 22.848 -46.136 20.307 1.00 51.16 223 GLY A C 1
ATOM 1832 O O . GLY A 1 223 ? 22.278 -47.224 20.356 1.00 51.16 223 GLY A O 1
ATOM 1833 N N . SER A 1 224 ? 24.010 -45.980 19.668 1.00 44.50 224 SER A N 1
ATOM 1834 C CA . SER A 1 224 ? 24.665 -47.074 18.937 1.00 44.50 224 SER A CA 1
ATOM 1835 C C . SER A 1 224 ? 26.184 -47.085 19.110 1.00 44.50 224 SER A C 1
ATOM 1837 O O . SER A 1 224 ? 26.918 -46.894 18.149 1.00 44.50 224 SER A O 1
ATOM 1839 N N . GLU A 1 225 ? 26.651 -47.359 20.324 1.00 40.28 225 GLU A N 1
ATOM 1840 C CA . GLU A 1 225 ? 27.930 -48.045 20.537 1.00 40.28 225 GLU A CA 1
ATOM 1841 C C . GLU A 1 225 ? 27.694 -49.128 21.595 1.00 40.28 225 GLU A C 1
ATOM 1843 O O . GLU A 1 225 ? 27.578 -48.853 22.790 1.00 40.28 225 GLU A O 1
ATOM 1848 N N . GLY A 1 226 ? 27.503 -50.354 21.106 1.00 37.19 226 GLY A N 1
ATOM 1849 C CA . GLY A 1 226 ? 27.603 -51.595 21.868 1.00 37.19 226 GLY A CA 1
ATOM 1850 C C . GLY A 1 226 ? 28.849 -52.347 21.436 1.00 37.19 226 GLY A C 1
ATOM 1851 O O . GLY A 1 226 ? 29.254 -52.163 20.265 1.00 37.19 226 GLY A O 1
#

pLDDT: mean 75.38, std 10.7, range [37.19, 89.81]

Organism: Bursaphelenchus xylophilus (NCBI:txid6326)

Secondary structure (DSSP, 8-state):
-HHHHHHHHHHHHHHHHTT-HHHHHHHTSHHHHHHHHHHHHHHHHHHHHHHHHHHHHHHHHHHT--TT-HHHHHHHHHS------TT-HHHHHIIIIIHHHHHHHHHHHHHHHHHHHH-TT----HHHHHHHHHHHHHHHHHHHHHIIIIIHHHHHHHHTS-HHHHHHHHHHHHHHGGGHHHHHHHHHHHH-HHHHHHHHHHHHHHHHHHHHHHHHHHHSSSS---

Sequence (226 aa):
MYVLLMLCRFLFRYFQGTAKERPAKIMSDKKFFVALAVVFISTAAFNAYRYVQSFYGGKDYQLQFPDNNTALKEFIMSHTVSVLNSSDSYMLAFSYLVYPAIVLVGTFCTVQCYRFQHNPENRINGRTKRMYSVLITGLAIEQAAEVVWYMVPYLAIVVIAPYRKKFVLFHITYRWFYAYPTFQMIFTLMFYRRYRVAAMAIWADVGAYINSASVSVMSSDNGSEG

Foldseek 3Di:
DVLVVLLLVLVLLLCVLLVVVVVVVVCVDPVVVVVVVVVVVVVVVVVVVVQVVQQVVLVVCLVVPDPPDVVVNVVSVVDRGGDDDPPCPVVVCCQPPRLVVSLVSLVVSLVSSVVSLPDPVDPDDPVSSVVSVLSSVLSVVLSVCSCVLRVVQLVCLVPPNDPVCSVVSVVVSVVSVVCSVVVVVVSCLVSDVVVVVVVVVVVVVVVVVVVVVVVVVVVVPVPDDD